Protein AF-0000000066273046 (afdb_homodimer)

Solvent-accessible surface area (backbone atoms only — not comparable to full-atom values): 17308 Å² total; per-residue (Å²): 120,48,40,28,58,47,70,49,74,93,56,96,77,69,71,68,75,45,38,32,72,40,44,60,76,57,31,48,43,28,65,46,77,48,59,30,78,87,67,45,45,34,36,38,49,42,60,81,83,47,60,66,51,70,68,39,38,32,33,28,79,89,70,49,28,34,30,35,35,53,24,70,35,65,23,32,37,32,61,48,89,51,59,49,55,53,26,50,46,31,19,56,39,13,55,67,63,49,71,38,22,78,44,89,53,32,38,36,32,70,56,47,68,70,59,46,51,54,43,39,71,68,72,45,56,72,41,82,46,74,40,60,62,70,47,54,82,64,78,69,75,67,77,67,67,80,73,78,78,80,79,78,78,128,118,48,39,26,59,45,70,49,72,93,56,96,76,69,71,69,74,46,38,34,71,40,43,59,76,56,29,48,45,27,65,45,77,47,60,29,77,85,68,45,46,34,38,38,49,42,61,82,84,46,62,63,51,70,68,39,37,34,33,29,80,89,69,49,29,33,31,35,34,53,24,69,36,64,24,33,37,34,60,50,90,52,59,48,56,52,26,50,46,31,19,56,40,13,55,68,64,48,68,37,21,78,45,86,52,32,40,37,31,70,56,45,69,71,58,46,50,54,42,40,71,68,72,45,57,73,41,80,46,72,40,60,63,70,49,54,82,66,78,72,73,65,77,68,64,82,78,79,83,82,82,81,79,127

Sequence (308 aa):
MLEAYEKAEPGPELEVTDRVVVSFDDRKKSRHRVTTERGVELGWFLERGLVLVDGEILKCTDGTFVRVCAADESVSDVHSDNTLLLTRAAYHLGNRHVPLEVGAGYLRYQHDHVLDDMVRGLGLHVAAARAPFNPENGAYHGTGGHHHHHHDHEMLEAYEKAEPGPELEVTDRVVVSFDDRKKSRHRVTTERGVELGWFLERGLVLVDGEILKCTDGTFVRVCAADESVSDVHSDNTLLLTRAAYHLGNRHVPLEVGAGYLRYQHDHVLDDMVRGLGLHVAAARAPFNPENGAYHGTGGHHHHHHDHE

Foldseek 3Di:
DWEFEDWDPDDPDADADWEFEDAQVQQQDQWDWGAIPVGHIYTYHYDHRDGDFAQIWTQTPVGHIYGYHYFWAKKKKWADPPVVLVVVLVVVCVVVVFFWADDDRMIMGHDDVVSQVVSVVSVIDIDIDTDGDGGDDPPVVPPPPDPDDPDPDD/DWEFEDWDPDDPDADADWEFEDAQVQQQDQWDWGAIPVGHIYTYHYDHRDGDFAQIWTQTPVGHIYGYHYFWAKKKKWADPPVVLVVVLVVVCVVVVFFWADDDRMIMGHDDVVSQVVSVVSVIDIDIDTDGDGGDDPPVVPPPDDPDDDDPDD

Organism: Teredinibacter turnerae (strain ATCC 39867 / T7901) (NCBI:txid377629)

Secondary structure (DSSP, 8-state):
-EEEEEEPPP-TT----EEEEE-HHHHT-SEEEEE-TTS-EEEEE--TTPPPPTT-EEEETTS-EEEEEEPPEEEEEEE-S-HHHHHHHHHHHHHTT---EEETTEEEEE--HHHHHHHHHTT--EEEEEE-------GGGSTTS---------/-EEEEEEPPP-TT----EEEEE-HHHHT-SEEEEE-TTS-EEEEE--TTPPPPTT-EEEETTS-EEEEEEPPEEEEEEE-S-HHHHHHHHHHHHHTT---EEETTEEEEE--HHHHHHHHHTT--EEEEEE-------GGGSTTS---------

InterPro domains:
  IPR004029 UreE urease accessory, N-terminal [PF02814] (7-66)
  IPR004029 UreE urease accessory, N-terminal [SM00988] (1-66)
  IPR007864 Urease accessory protein UreE, C-terminal domain [PF05194] (73-153)
  IPR012406 Urease accessory protein UreE [MF_00822] (2-140)
  IPR012406 Urease accessory protein UreE [PIRSF036402] (13-151)
  IPR012406 Urease accessory protein UreE [cd00571] (8-133)
  IPR036118 UreE urease accessory, N-terminal domain superfamily [SSF69287] (15-72)

pLDDT: mean 88.88, std 20.01, range [22.02, 98.88]

Nearest PDB structures (foldseek):
  1gmu-assembly3_C  TM=9.566E-01  e=2.796E-17  Klebsiella aerogenes
  1gmv-assembly1_B  TM=9.321E-01  e=8.156E-17  Klebsiella aerogenes
  1gmw-assembly1_D  TM=9.457E-01  e=1.144E-16  Klebsiella aerogenes
  1eb0-assembly1_A  TM=7.228E-01  e=9.009E-11  Sporosarcina pasteurii
  4l3k-assembly1_B  TM=7.358E-01  e=1.771E-10  Sporosarcina pasteurii

Radius of gyration: 25.56 Å; Cα contacts (8 Å, |Δi|>4): 653; chains: 2; bounding box: 62×76×68 Å

Structure (mmCIF, N/CA/C/O backbone):
data_AF-0000000066273046-model_v1
#
loop_
_entity.id
_entity.type
_entity.pdbx_description
1 polymer 'Urease accessory protein UreE'
#
loop_
_atom_site.group_PDB
_atom_site.id
_atom_site.type_symbol
_atom_site.label_atom_id
_atom_site.label_alt_id
_atom_site.label_comp_id
_atom_site.label_asym_id
_atom_site.label_entity_id
_atom_site.label_seq_id
_atom_site.pdbx_PDB_ins_code
_atom_site.Cartn_x
_atom_site.Cartn_y
_atom_site.Cartn_z
_atom_site.occupancy
_atom_site.B_iso_or_equiv
_atom_site.auth_seq_id
_atom_site.auth_comp_id
_atom_site.auth_asym_id
_atom_site.auth_atom_id
_atom_site.pdbx_PDB_model_num
ATOM 1 N N . MET A 1 1 ? 7.414 34.219 24.875 1 89.81 1 MET A N 1
ATOM 2 C CA . MET A 1 1 ? 7.344 33 24.078 1 89.81 1 MET A CA 1
ATOM 3 C C . MET A 1 1 ? 6.168 32.156 24.516 1 89.81 1 MET A C 1
ATOM 5 O O . MET A 1 1 ? 5.926 31.969 25.703 1 89.81 1 MET A O 1
ATOM 9 N N . LEU A 1 2 ? 5.352 31.766 23.531 1 95.38 2 LEU A N 1
ATOM 10 C CA . LEU A 1 2 ? 4.234 30.875 23.828 1 95.38 2 LEU A CA 1
ATOM 11 C C . LEU A 1 2 ? 4.719 29.438 24.016 1 95.38 2 LEU A C 1
ATOM 13 O O . LEU A 1 2 ? 5.723 29.047 23.422 1 95.38 2 LEU A O 1
ATOM 17 N N . GLU A 1 3 ? 3.943 28.781 24.922 1 97.62 3 GLU A N 1
ATOM 18 C CA . GLU A 1 3 ? 4.203 27.344 25.094 1 97.62 3 GLU A CA 1
ATOM 19 C C . GLU A 1 3 ? 2.918 26.531 25 1 97.62 3 GLU A C 1
ATOM 21 O O . GLU A 1 3 ? 1.871 26.953 25.5 1 97.62 3 GLU A O 1
ATOM 26 N N . ALA A 1 4 ? 3.02 25.469 24.406 1 97.56 4 ALA A N 1
ATOM 27 C CA . ALA A 1 4 ? 1.89 24.547 24.312 1 97.56 4 ALA A CA 1
ATOM 28 C C . ALA A 1 4 ? 2.312 23.125 24.672 1 97.56 4 ALA A C 1
ATOM 30 O O . ALA A 1 4 ? 3.338 22.641 24.188 1 97.56 4 ALA A O 1
ATOM 31 N N . TYR A 1 5 ? 1.487 22.406 25.453 1 96.31 5 TYR A N 1
ATOM 32 C CA . TYR A 1 5 ? 1.815 21.047 25.891 1 96.31 5 TYR A CA 1
ATOM 33 C C . TYR A 1 5 ? 0.771 20.047 25.406 1 96.31 5 TYR A C 1
ATOM 35 O O . TYR A 1 5 ? 0.941 18.844 25.562 1 96.31 5 TYR A O 1
ATOM 43 N N . GLU A 1 6 ? -0.365 20.609 24.875 1 94.75 6 GLU A N 1
ATOM 44 C CA . GLU A 1 6 ? -1.452 19.734 24.438 1 94.75 6 GLU A CA 1
ATOM 45 C C . GLU A 1 6 ? -2.252 20.359 23.297 1 94.75 6 GLU A C 1
ATOM 47 O O . GLU A 1 6 ? -2.211 21.578 23.109 1 94.75 6 GLU A O 1
ATOM 52 N N . LYS A 1 7 ? -2.963 19.484 22.594 1 94.81 7 LYS A N 1
ATOM 53 C CA . LYS A 1 7 ? -3.945 19.938 21.625 1 94.81 7 LYS A CA 1
ATOM 54 C C . LYS A 1 7 ? -5.23 20.406 22.312 1 94.81 7 LYS A C 1
ATOM 56 O O . LYS A 1 7 ? -5.59 19.891 23.375 1 94.81 7 LYS A O 1
ATOM 61 N N . ALA A 1 8 ? -5.773 21.312 21.625 1 92.44 8 ALA A N 1
ATOM 62 C CA . ALA A 1 8 ? -7.066 21.75 22.156 1 92.44 8 ALA A CA 1
ATOM 63 C C . ALA A 1 8 ? -8.156 20.734 21.844 1 92.44 8 ALA A C 1
ATOM 65 O O . ALA A 1 8 ? -8.125 20.078 20.797 1 92.44 8 ALA A O 1
ATOM 66 N N . GLU A 1 9 ? -9.07 20.5 22.703 1 82.81 9 GLU A N 1
ATOM 67 C CA . GLU A 1 9 ? -10.242 19.672 22.422 1 82.81 9 GLU A CA 1
ATOM 68 C C . GLU A 1 9 ? -11.195 20.375 21.469 1 82.81 9 GLU A C 1
ATOM 70 O O . GLU A 1 9 ? -11.375 21.594 21.547 1 82.81 9 GLU A O 1
ATOM 75 N N . PRO A 1 10 ? -11.656 19.5 20.453 1 74.06 10 PRO A N 1
ATOM 76 C CA . PRO A 1 10 ? -12.617 20.141 19.547 1 74.06 10 PRO A CA 1
ATOM 77 C C . PRO A 1 10 ? -13.773 20.812 20.281 1 74.06 10 PRO A C 1
ATOM 79 O O . PRO A 1 10 ? -14.258 20.281 21.281 1 74.06 10 PRO A O 1
ATOM 82 N N . GLY A 1 11 ? -13.961 22.031 20.172 1 67.31 11 GLY A N 1
ATOM 83 C CA . GLY A 1 11 ? -15.078 22.75 20.766 1 67.31 11 GLY A CA 1
ATOM 84 C C . GLY A 1 11 ? -15.469 24 20.016 1 67.31 11 GLY A C 1
ATOM 85 O O . GLY A 1 11 ? -14.695 24.5 19.188 1 67.31 11 GLY A O 1
ATOM 86 N N . PRO A 1 12 ? -16.828 24.188 19.859 1 64.94 12 PRO A N 1
ATOM 87 C CA . PRO A 1 12 ? -17.406 25.281 19.062 1 64.94 12 PRO A CA 1
ATOM 88 C C . PRO A 1 12 ? -16.766 26.625 19.375 1 64.94 12 PRO A C 1
ATOM 90 O O . PRO A 1 12 ? -16.781 27.531 18.531 1 64.94 12 PRO A O 1
ATOM 93 N N . GLU A 1 13 ? -16.234 26.703 20.562 1 67.69 13 GLU A N 1
ATOM 94 C CA . GLU A 1 13 ? -16 28.078 20.938 1 67.69 13 GLU A CA 1
ATOM 95 C C . GLU A 1 13 ? -14.516 28.375 21.125 1 67.69 13 GLU A C 1
ATOM 97 O O . GLU A 1 13 ? -14.141 29.25 21.906 1 67.69 13 GLU A O 1
ATOM 102 N N . LEU A 1 14 ? -13.672 27.688 20.328 1 81.25 14 LEU A N 1
ATOM 103 C CA . LEU A 1 14 ? -12.289 28.094 20.562 1 81.25 14 LEU A CA 1
ATOM 104 C C . LEU A 1 14 ? -11.93 29.328 19.75 1 81.25 14 LEU A C 1
ATOM 106 O O . LEU A 1 14 ? -12.242 29.391 18.562 1 81.25 14 LEU A O 1
ATOM 110 N N . GLU A 1 15 ? -11.586 30.422 20.422 1 87.31 15 GLU A N 1
ATOM 111 C CA . GLU A 1 15 ? -11.109 31.609 19.703 1 87.31 15 GLU A CA 1
ATOM 112 C C . GLU A 1 15 ? -9.633 31.484 19.344 1 87.31 15 GLU A C 1
ATOM 114 O O . GLU A 1 15 ? -8.766 31.766 20.172 1 87.31 15 GLU A O 1
ATOM 119 N N . VAL A 1 16 ? -9.336 31.078 18.141 1 92.31 16 VAL A N 1
ATOM 120 C CA . VAL A 1 16 ? -7.965 30.938 17.656 1 92.31 16 VAL A CA 1
ATOM 121 C C . VAL A 1 16 ? -7.344 32.312 17.438 1 92.31 16 VAL A C 1
ATOM 123 O O . VAL A 1 16 ? -7.91 33.156 16.734 1 92.31 16 VAL A O 1
ATOM 126 N N . THR A 1 17 ? -6.195 32.5 18.078 1 92.38 17 THR A N 1
ATOM 127 C CA . THR A 1 17 ? -5.621 33.844 18.078 1 92.38 17 THR A CA 1
ATOM 128 C C . THR A 1 17 ? -4.441 33.938 17.125 1 92.38 17 THR A C 1
ATOM 130 O O . THR A 1 17 ? -3.992 35.031 16.781 1 92.38 17 THR A O 1
ATOM 133 N N . ASP A 1 18 ? -3.818 32.875 16.719 1 96.5 18 ASP A N 1
ATOM 134 C CA . ASP A 1 18 ? -2.639 32.844 15.859 1 96.5 18 ASP A CA 1
ATOM 135 C C . ASP A 1 18 ? -2.543 31.516 15.109 1 96.5 18 ASP A C 1
ATOM 137 O O . ASP A 1 18 ? -3.361 30.609 15.312 1 96.5 18 ASP A O 1
ATOM 141 N N . ARG A 1 19 ? -1.622 31.484 14.148 1 97.88 19 ARG A N 1
ATOM 142 C CA . ARG A 1 19 ? -1.381 30.266 13.375 1 97.88 19 ARG A CA 1
ATOM 143 C C . ARG A 1 19 ? 0.113 30.016 13.195 1 97.88 19 ARG A C 1
ATOM 145 O O . ARG A 1 19 ? 0.91 30.953 13.195 1 97.88 19 ARG A O 1
ATOM 152 N N . VAL A 1 20 ? 0.38 28.797 13.086 1 98.19 20 VAL A N 1
ATOM 153 C CA . VAL A 1 20 ? 1.729 28.391 12.703 1 98.19 20 VAL A CA 1
ATOM 154 C C . VAL A 1 20 ? 1.671 27.5 11.461 1 98.19 20 VAL A C 1
ATOM 156 O O . VAL A 1 20 ? 0.832 26.609 11.375 1 98.19 20 VAL A O 1
ATOM 159 N N . VAL A 1 21 ? 2.484 27.828 10.414 1 98.44 21 VAL A N 1
ATOM 160 C CA . VAL A 1 21 ? 2.561 27.094 9.156 1 98.44 21 VAL A CA 1
ATOM 161 C C . VAL A 1 21 ? 3.871 26.312 9.102 1 98.44 21 VAL A C 1
ATOM 163 O O . VAL A 1 21 ? 4.953 26.891 9.039 1 98.44 21 VAL A O 1
ATOM 166 N N . VAL A 1 22 ? 3.762 24.984 9.156 1 98.06 22 VAL A N 1
ATOM 167 C CA . VAL A 1 22 ? 4.977 24.188 9.25 1 98.06 22 VAL A CA 1
ATOM 168 C C . VAL A 1 22 ? 4.852 22.953 8.359 1 98.06 22 VAL A C 1
ATOM 170 O O . VAL A 1 22 ? 3.744 22.547 8 1 98.06 22 VAL A O 1
ATOM 173 N N . SER A 1 23 ? 5.977 22.359 7.961 1 98.12 23 SER A N 1
ATOM 174 C CA . SER A 1 23 ? 6.031 21.203 7.094 1 98.12 23 SER A CA 1
ATOM 175 C C . SER A 1 23 ? 5.531 19.953 7.816 1 98.12 23 SER A C 1
ATOM 177 O O . SER A 1 23 ? 5.328 19.969 9.031 1 98.12 23 SER A O 1
ATOM 179 N N . PHE A 1 24 ? 5.316 18.922 7.008 1 98.06 24 PHE A N 1
ATOM 180 C CA . PHE A 1 24 ? 4.941 17.641 7.594 1 98.06 24 PHE A CA 1
ATOM 181 C C . PHE A 1 24 ? 6.02 17.156 8.555 1 98.06 24 PHE A C 1
ATOM 183 O O . PHE A 1 24 ? 5.715 16.672 9.648 1 98.06 24 PHE A O 1
ATOM 190 N N . ASP A 1 25 ? 7.336 17.281 8.195 1 97.12 25 ASP A N 1
ATOM 191 C CA . ASP A 1 25 ? 8.43 16.828 9.047 1 97.12 25 ASP A CA 1
ATOM 192 C C . ASP A 1 25 ? 8.445 17.578 10.375 1 97.12 25 ASP A C 1
ATOM 194 O O . ASP A 1 25 ? 8.758 17 11.422 1 97.12 25 ASP A O 1
ATOM 198 N N . ASP A 1 26 ? 8.078 18.797 10.305 1 97.12 26 ASP A N 1
ATOM 199 C CA . ASP A 1 26 ? 8 19.594 11.531 1 97.12 26 ASP A CA 1
ATOM 200 C C . ASP A 1 26 ? 6.812 19.156 12.391 1 97.12 26 ASP A C 1
ATOM 202 O O . ASP A 1 26 ? 6.902 19.141 13.617 1 97.12 26 ASP A O 1
ATOM 206 N N . ARG A 1 27 ? 5.754 18.859 11.719 1 97.06 27 ARG A N 1
ATOM 207 C CA . ARG A 1 27 ? 4.543 18.484 12.445 1 97.06 27 ARG A CA 1
ATOM 208 C C . ARG A 1 27 ? 4.723 17.141 13.133 1 97.06 27 ARG A C 1
ATOM 210 O O . ARG A 1 27 ? 3.963 16.797 14.047 1 97.06 27 ARG A O 1
ATOM 217 N N . LYS A 1 28 ? 5.703 16.406 12.82 1 95.69 28 LYS A N 1
ATOM 218 C CA . LYS A 1 28 ? 6.008 15.125 13.445 1 95.69 28 LYS A CA 1
ATOM 219 C C . LYS A 1 28 ? 6.77 15.312 14.75 1 95.69 28 LYS A C 1
ATOM 221 O O . LYS A 1 28 ? 6.879 14.383 15.555 1 95.69 28 LYS A O 1
ATOM 226 N N . LYS A 1 29 ? 7.305 16.531 14.875 1 96.88 29 LYS A N 1
ATOM 227 C CA . LYS A 1 29 ? 8.172 16.75 16.031 1 96.88 29 LYS A CA 1
ATOM 228 C C . LYS A 1 29 ? 7.359 16.953 17.297 1 96.88 29 LYS A C 1
ATOM 230 O O . LYS A 1 29 ? 6.445 17.781 17.328 1 96.88 29 LYS A O 1
ATOM 235 N N . SER A 1 30 ? 7.789 16.219 18.312 1 96.56 30 SER A N 1
ATOM 236 C CA . SER A 1 30 ? 7.117 16.344 19.594 1 96.56 30 SER A CA 1
ATOM 237 C C . SER A 1 30 ? 7.594 17.594 20.344 1 96.56 30 SER A C 1
ATOM 239 O O . SER A 1 30 ? 6.891 18.109 21.219 1 96.56 30 SER A O 1
ATOM 241 N N . ARG A 1 31 ? 8.773 17.953 20.141 1 97.12 31 ARG A N 1
ATOM 242 C CA . ARG A 1 31 ? 9.352 19.188 20.672 1 97.12 31 ARG A CA 1
ATOM 243 C C . ARG A 1 31 ? 9.875 20.078 19.547 1 97.12 31 ARG A C 1
ATOM 245 O O . ARG A 1 31 ? 10.742 19.672 18.766 1 97.12 31 ARG A O 1
ATOM 252 N N . HIS A 1 32 ? 9.328 21.234 19.5 1 97.62 32 HIS A N 1
ATOM 253 C CA . HIS A 1 32 ? 9.68 22.094 18.375 1 97.62 32 HIS A CA 1
ATOM 254 C C . HIS A 1 32 ? 9.477 23.562 18.703 1 97.62 32 HIS A C 1
ATOM 256 O O . HIS A 1 32 ? 8.562 23.922 19.453 1 97.62 32 HIS A O 1
ATOM 262 N N . ARG A 1 33 ? 10.383 24.375 18.328 1 97.69 33 ARG A N 1
ATOM 263 C CA . ARG A 1 33 ? 10.258 25.828 18.406 1 97.69 33 ARG A CA 1
ATOM 264 C C . ARG A 1 33 ? 9.953 26.438 17.031 1 97.69 33 ARG A C 1
ATOM 266 O O . ARG A 1 33 ? 10.664 26.156 16.062 1 97.69 33 ARG A O 1
ATOM 273 N N . VAL A 1 34 ? 8.938 27.203 17.016 1 97.81 34 VAL A N 1
ATOM 274 C CA . VAL A 1 34 ? 8.508 27.781 15.75 1 97.81 34 VAL A CA 1
ATOM 275 C C . VAL A 1 34 ? 8.102 29.234 15.953 1 97.81 34 VAL A C 1
ATOM 277 O O . VAL A 1 34 ? 8.023 29.719 17.094 1 97.81 34 VAL A O 1
ATOM 280 N N . THR A 1 35 ? 7.957 29.938 14.906 1 98.06 35 THR A N 1
ATOM 281 C CA . THR A 1 35 ? 7.438 31.297 14.922 1 98.06 35 THR A CA 1
ATOM 282 C C . THR A 1 35 ? 6.047 31.359 14.289 1 98.06 35 THR A C 1
ATOM 284 O O . THR A 1 35 ? 5.844 30.844 13.188 1 98.06 35 THR A O 1
ATOM 287 N N . THR A 1 36 ? 5.125 31.938 15.008 1 97.88 36 THR A N 1
ATOM 288 C CA . THR A 1 36 ? 3.762 32.031 14.5 1 97.88 36 THR A CA 1
ATOM 289 C C . THR A 1 36 ? 3.676 33.062 13.375 1 97.88 36 THR A C 1
ATOM 291 O O . THR A 1 36 ? 4.648 33.781 13.094 1 97.88 36 THR A O 1
ATOM 294 N N . GLU A 1 37 ? 2.523 33.156 12.68 1 97.38 37 GLU A N 1
ATOM 295 C CA . GLU A 1 37 ? 2.314 34.094 11.602 1 97.38 37 GLU A CA 1
ATOM 296 C C . GLU A 1 37 ? 2.354 35.531 12.125 1 97.38 37 GLU A C 1
ATOM 298 O O . GLU A 1 37 ? 2.727 36.469 11.398 1 97.38 37 GLU A O 1
ATOM 303 N N . ARG A 1 38 ? 2.01 35.75 13.383 1 96.56 38 ARG A N 1
ATOM 304 C CA . ARG A 1 38 ? 2.037 37.094 13.977 1 96.56 38 ARG A CA 1
ATOM 305 C C . ARG A 1 38 ? 3.42 37.406 14.523 1 96.56 38 ARG A C 1
ATOM 307 O O . ARG A 1 38 ? 3.602 38.438 15.195 1 96.56 38 ARG A O 1
ATOM 314 N N . GLY A 1 39 ? 4.344 36.469 14.32 1 96.62 39 GLY A N 1
ATOM 315 C CA . GLY A 1 39 ? 5.723 36.75 14.688 1 96.62 39 GLY A CA 1
ATOM 316 C C . GLY A 1 39 ? 6.055 36.375 16.109 1 96.62 39 GLY A C 1
ATOM 317 O O . GLY A 1 39 ? 7.082 36.781 16.656 1 96.62 39 GLY A O 1
ATOM 318 N N . VAL A 1 40 ? 5.219 35.625 16.734 1 96.38 40 VAL A N 1
ATOM 319 C CA . VAL A 1 40 ? 5.434 35.219 18.125 1 96.38 40 VAL A CA 1
ATOM 320 C C . VAL A 1 40 ? 6.141 33.875 18.172 1 96.38 40 VAL A C 1
ATOM 322 O O . VAL A 1 40 ? 5.797 32.969 17.406 1 96.38 40 VAL A O 1
ATOM 325 N N . GLU A 1 41 ? 7.145 33.719 19.031 1 97.69 41 GLU A N 1
ATOM 326 C CA . GLU A 1 41 ? 7.805 32.438 19.219 1 97.69 41 GLU A CA 1
ATOM 327 C C . GLU A 1 41 ? 6.926 31.469 20 1 97.69 41 GLU A C 1
ATOM 329 O O . GLU A 1 41 ? 6.332 31.844 21.016 1 97.69 41 GLU A O 1
ATOM 334 N N . LEU A 1 42 ? 6.828 30.281 19.469 1 97.94 42 LEU A N 1
ATOM 335 C CA . LEU A 1 42 ? 6.055 29.219 20.094 1 97.94 42 LEU A CA 1
ATOM 336 C C . LEU A 1 42 ? 6.891 27.953 20.25 1 97.94 42 LEU A C 1
ATOM 338 O O . LEU A 1 42 ? 7.48 27.469 19.266 1 97.94 42 LEU A O 1
ATOM 342 N N . GLY A 1 43 ? 7.004 27.469 21.453 1 98.19 43 GLY A N 1
ATOM 343 C CA . GLY A 1 43 ? 7.523 26.141 21.703 1 98.19 43 GLY A CA 1
ATOM 344 C C . GLY A 1 43 ? 6.438 25.125 22.062 1 98.19 43 GLY A C 1
ATOM 345 O O . GLY A 1 43 ? 5.629 25.375 22.953 1 98.19 43 GLY A O 1
ATOM 346 N N . TRP A 1 44 ? 6.367 24.047 21.281 1 97.31 44 TRP A N 1
ATOM 347 C CA . TRP A 1 44 ? 5.434 23.016 21.719 1 97.31 44 TRP A CA 1
ATOM 348 C C . TRP A 1 44 ? 6.184 21.781 22.203 1 97.31 44 TRP A C 1
ATOM 350 O O . TRP A 1 44 ? 7.273 21.469 21.703 1 97.31 44 TRP A O 1
ATOM 360 N N . PHE A 1 45 ? 5.598 21.094 23.203 1 97.56 45 PHE A N 1
ATOM 361 C CA . PHE A 1 45 ? 6.07 19.906 23.906 1 97.56 45 PHE A CA 1
ATOM 362 C C . PHE A 1 45 ? 4.953 18.875 24.031 1 97.56 45 PHE A C 1
ATOM 364 O O . PHE A 1 45 ? 4.215 18.875 25.016 1 97.56 45 PHE A O 1
ATOM 371 N N . LEU A 1 46 ? 4.926 18.078 23.047 1 96.69 46 LEU A N 1
ATOM 372 C CA . LEU A 1 46 ? 3.795 17.156 22.953 1 96.69 46 LEU A CA 1
ATOM 373 C C . LEU A 1 46 ? 4.219 15.727 23.266 1 96.69 46 LEU A C 1
ATOM 375 O O . LEU A 1 46 ? 5.414 15.453 23.422 1 96.69 46 LEU A O 1
ATOM 379 N N . GLU A 1 47 ? 3.199 14.891 23.406 1 95 47 GLU A N 1
ATOM 380 C CA . GLU A 1 47 ? 3.48 13.477 23.609 1 95 47 GLU A CA 1
ATOM 381 C C . GLU A 1 47 ? 4.25 12.891 22.422 1 95 47 GLU A C 1
ATOM 383 O O . GLU A 1 47 ? 3.957 13.211 21.266 1 95 47 GLU A O 1
ATOM 388 N N . ARG A 1 48 ? 5.129 11.992 22.75 1 91.56 48 ARG A N 1
ATOM 389 C CA . ARG A 1 48 ? 5.91 11.359 21.703 1 91.56 48 ARG A CA 1
ATOM 390 C C . ARG A 1 48 ? 5.016 10.555 20.766 1 91.56 48 ARG A C 1
ATOM 392 O O . ARG A 1 48 ? 4.086 9.883 21.203 1 91.56 48 ARG A O 1
ATOM 399 N N . GLY A 1 49 ? 5.301 10.719 19.516 1 89.44 49 GLY A N 1
ATOM 400 C CA . GLY A 1 49 ? 4.57 9.938 18.531 1 89.44 49 GLY A CA 1
ATOM 401 C C . GLY A 1 49 ? 3.367 10.664 17.953 1 89.44 49 GLY A C 1
ATOM 402 O O . GLY A 1 49 ? 2.811 10.25 16.938 1 89.44 49 GLY A O 1
ATOM 403 N N . LEU A 1 50 ? 2.977 11.703 18.578 1 90.31 50 LEU A N 1
ATOM 404 C CA . LEU A 1 50 ? 1.852 12.484 18.094 1 90.31 50 LEU A CA 1
ATOM 405 C C . LEU A 1 50 ? 2.254 13.305 16.859 1 90.31 50 LEU A C 1
ATOM 407 O O . LEU A 1 50 ? 3.271 13.992 16.891 1 90.31 50 LEU A O 1
ATOM 411 N N . VAL A 1 51 ? 1.597 13.086 15.82 1 92.44 51 VAL A N 1
ATOM 412 C CA . VAL A 1 51 ? 1.797 13.891 14.617 1 92.44 51 VAL A CA 1
ATOM 413 C C . VAL A 1 51 ? 0.69 14.938 14.5 1 92.44 51 VAL A C 1
ATOM 415 O O . VAL A 1 51 ? -0.494 14.594 14.461 1 92.44 51 VAL A O 1
ATOM 418 N N . LEU A 1 52 ? 1.028 16.156 14.508 1 94.38 52 LEU A N 1
ATOM 419 C CA . LEU A 1 52 ? 0.046 17.234 14.344 1 94.38 52 LEU A CA 1
ATOM 420 C C . LEU A 1 52 ? -0.525 17.234 12.93 1 94.38 52 LEU A C 1
ATOM 422 O O . LEU A 1 52 ? 0.216 17.078 11.953 1 94.38 52 LEU A O 1
ATOM 426 N N . VAL A 1 53 ? -1.838 17.375 12.875 1 93.06 53 VAL A N 1
ATOM 427 C CA . VAL A 1 53 ? -2.521 17.375 11.586 1 93.06 53 VAL A CA 1
ATOM 428 C C . VAL A 1 53 ? -2.912 18.812 11.219 1 93.06 53 VAL A C 1
ATOM 430 O O . VAL A 1 53 ? -3.092 19.656 12.102 1 93.06 53 VAL A O 1
ATOM 433 N N . ASP A 1 54 ? -2.957 19.016 9.945 1 96.19 54 ASP A N 1
ATOM 434 C CA . ASP A 1 54 ? -3.4 20.312 9.445 1 96.19 54 ASP A CA 1
ATOM 435 C C . ASP A 1 54 ? -4.727 20.719 10.086 1 96.19 54 ASP A C 1
ATOM 437 O O . ASP A 1 54 ? -5.688 19.953 10.07 1 96.19 54 ASP A O 1
ATOM 441 N N . GLY A 1 55 ? -4.793 21.906 10.602 1 94.62 55 GLY A N 1
ATOM 442 C CA . GLY A 1 55 ? -6.02 22.469 11.156 1 94.62 55 GLY A CA 1
ATOM 443 C C . GLY A 1 55 ? -6.152 22.234 12.648 1 94.62 55 GLY A C 1
ATOM 444 O O . GLY A 1 55 ? -6.984 22.859 13.305 1 94.62 55 GLY A O 1
ATOM 445 N N . GLU A 1 56 ? -5.352 21.422 13.227 1 94.44 56 GLU A N 1
ATOM 446 C CA . GLU A 1 56 ? -5.426 21.156 14.656 1 94.44 56 GLU A CA 1
ATOM 447 C C . GLU A 1 56 ? -4.988 22.391 15.461 1 94.44 56 GLU A C 1
ATOM 449 O O . GLU A 1 56 ? -4.293 23.266 14.945 1 94.44 56 GLU A O 1
ATOM 454 N N . ILE A 1 57 ? -5.527 22.406 16.703 1 96.5 57 ILE A N 1
ATOM 455 C CA . ILE A 1 57 ? -5.324 23.609 17.516 1 96.5 57 ILE A CA 1
ATOM 456 C C . ILE A 1 57 ? -4.543 23.234 18.781 1 96.5 57 ILE A C 1
ATOM 458 O O . ILE A 1 57 ? -4.848 22.234 19.438 1 96.5 57 ILE A O 1
ATOM 462 N N . LEU A 1 58 ? -3.543 24.016 19.031 1 96.69 58 LEU A N 1
ATOM 463 C CA . LEU A 1 58 ? -2.76 23.891 20.25 1 96.69 58 LEU A CA 1
ATOM 464 C C . LEU A 1 58 ? -3.264 24.844 21.328 1 96.69 58 LEU A C 1
ATOM 466 O O . LEU A 1 58 ? -3.6 25.984 21.031 1 96.69 58 LEU A O 1
ATOM 470 N N . LYS A 1 59 ? -3.334 24.344 22.5 1 95.88 59 LYS A N 1
ATOM 471 C CA . LYS A 1 59 ? -3.623 25.188 23.672 1 95.88 59 LYS A CA 1
ATOM 472 C C . LYS A 1 59 ? -2.338 25.672 24.328 1 95.88 59 LYS A C 1
ATOM 474 O O . LYS A 1 59 ? -1.545 24.859 24.812 1 95.88 59 LYS A O 1
ATOM 479 N N . CYS A 1 60 ? -2.223 26.953 24.391 1 96.12 60 CYS A N 1
ATOM 480 C CA . CYS A 1 60 ? -1.028 27.516 25.016 1 96.12 60 CYS A CA 1
ATOM 481 C C . CYS A 1 60 ? -1.229 27.703 26.516 1 96.12 60 CYS A C 1
ATOM 483 O O . CYS A 1 60 ? -2.363 27.766 26.984 1 96.12 60 CYS A O 1
ATOM 485 N N . THR A 1 61 ? -0.079 27.797 27.203 1 95.62 61 THR A N 1
ATOM 486 C CA . THR A 1 61 ? -0.111 27.906 28.656 1 95.62 61 THR A CA 1
ATOM 487 C C . THR A 1 61 ? -0.753 29.219 29.094 1 95.62 61 THR A C 1
ATOM 489 O O . THR A 1 61 ? -1.306 29.312 30.188 1 95.62 61 THR A O 1
ATOM 492 N N . ASP A 1 62 ? -0.743 30.266 28.266 1 94.44 62 ASP A N 1
ATOM 493 C CA . ASP A 1 62 ? -1.316 31.562 28.641 1 94.44 62 ASP A CA 1
ATOM 494 C C . ASP A 1 62 ? -2.803 31.625 28.297 1 94.44 62 ASP A C 1
ATOM 496 O O . ASP A 1 62 ? -3.441 32.656 28.453 1 94.44 62 ASP A O 1
ATOM 500 N N . GLY A 1 63 ? -3.295 30.5 27.766 1 92.19 63 GLY A N 1
ATOM 501 C CA . GLY A 1 63 ? -4.723 30.422 27.516 1 92.19 63 GLY A CA 1
ATOM 502 C C . GLY A 1 63 ? -5.086 30.688 26.062 1 92.19 63 GLY A C 1
ATOM 503 O O . GLY A 1 63 ? -6.242 30.547 25.672 1 92.19 63 GLY A O 1
ATOM 504 N N . THR A 1 64 ? -4.109 31.078 25.297 1 93.56 64 THR A N 1
ATOM 505 C CA . THR A 1 64 ? -4.395 31.344 23.891 1 93.56 64 THR A CA 1
ATOM 506 C C . THR A 1 64 ? -4.363 30.047 23.078 1 93.56 64 THR A C 1
ATOM 508 O O . THR A 1 64 ? -3.918 29 23.578 1 93.56 64 THR A O 1
ATOM 511 N N . PHE A 1 65 ? -4.957 30.094 21.906 1 96.06 65 PHE A N 1
ATOM 512 C CA . PHE A 1 65 ? -5.043 28.953 21 1 96.06 65 PHE A CA 1
ATOM 513 C C . PHE A 1 65 ? -4.363 29.25 19.672 1 96.06 65 PHE A C 1
ATOM 515 O O . PHE A 1 65 ? -4.578 30.312 19.094 1 96.06 65 PHE A O 1
ATOM 522 N N . VAL A 1 66 ? -3.561 28.312 19.25 1 96.88 66 VAL A N 1
ATOM 523 C CA . VAL A 1 66 ? -2.834 28.469 18 1 96.88 66 VAL A CA 1
ATOM 524 C C . VAL A 1 66 ? -3.182 27.328 17.047 1 96.88 66 VAL A C 1
ATOM 526 O O . VAL A 1 66 ? -3.121 26.156 17.438 1 96.88 66 VAL A O 1
ATOM 529 N N . ARG A 1 67 ? -3.52 27.656 15.836 1 97.12 67 ARG A N 1
ATOM 530 C CA . ARG A 1 67 ? -3.832 26.641 14.836 1 97.12 67 ARG A CA 1
ATOM 531 C C . ARG A 1 67 ? -2.578 26.188 14.094 1 97.12 67 ARG A C 1
ATOM 533 O O . ARG A 1 67 ? -1.759 27.031 13.695 1 97.12 67 ARG A O 1
ATOM 540 N N . VAL A 1 68 ? -2.477 24.953 13.953 1 97.5 68 VAL A N 1
ATOM 541 C CA . VAL A 1 68 ? -1.4 24.375 13.148 1 97.5 68 VAL A CA 1
ATOM 542 C C . VAL A 1 68 ? -1.863 24.219 11.703 1 97.5 68 VAL A C 1
ATOM 544 O O . VAL A 1 68 ? -2.912 23.625 11.445 1 97.5 68 VAL A O 1
ATOM 547 N N . CYS A 1 69 ? -1.063 24.766 10.758 1 98 69 CYS A N 1
ATOM 548 C CA . CYS A 1 69 ? -1.369 24.672 9.336 1 98 69 CYS A CA 1
ATOM 549 C C . CYS A 1 69 ? -0.229 24.016 8.57 1 98 69 CYS A C 1
ATOM 551 O O . CYS A 1 69 ? 0.943 24.281 8.844 1 98 69 CYS A O 1
ATOM 553 N N . ALA A 1 70 ? -0.63 23.188 7.629 1 98.38 70 ALA A N 1
ATOM 554 C CA . ALA A 1 70 ? 0.375 22.547 6.789 1 98.38 70 ALA A CA 1
ATOM 555 C C . ALA A 1 70 ? 0.973 23.531 5.789 1 98.38 70 ALA A C 1
ATOM 557 O O . ALA A 1 70 ? 0.241 24.219 5.074 1 98.38 70 ALA A O 1
ATOM 558 N N . ALA A 1 71 ? 2.256 23.609 5.742 1 98.38 71 ALA A N 1
ATOM 559 C CA . ALA A 1 71 ? 2.957 24.469 4.793 1 98.38 71 ALA A CA 1
ATOM 560 C C . ALA A 1 71 ? 2.996 23.828 3.406 1 98.38 71 ALA A C 1
ATOM 562 O O . ALA A 1 71 ? 2.953 22.609 3.277 1 98.38 71 ALA A O 1
ATOM 563 N N . ASP A 1 72 ? 3.029 24.719 2.385 1 98.56 72 ASP A N 1
ATOM 564 C CA . ASP A 1 72 ? 3.447 24.188 1.09 1 98.56 72 ASP A CA 1
ATOM 565 C C . ASP A 1 72 ? 4.859 23.625 1.159 1 98.56 72 ASP A C 1
ATOM 567 O O . ASP A 1 72 ? 5.766 24.25 1.708 1 98.56 72 ASP A O 1
ATOM 571 N N . GLU A 1 73 ? 4.969 22.422 0.708 1 98.56 73 GLU A N 1
ATOM 572 C CA . GLU A 1 73 ? 6.289 21.812 0.625 1 98.56 73 GLU A CA 1
ATOM 573 C C . GLU A 1 73 ? 6.461 21.047 -0.687 1 98.56 73 GLU A C 1
ATOM 575 O O . GLU A 1 73 ? 5.516 20.922 -1.465 1 98.56 73 GLU A O 1
ATOM 580 N N . SER A 1 74 ? 7.75 20.672 -0.962 1 98.81 74 SER A N 1
ATOM 581 C CA . SER A 1 74 ? 8.023 19.938 -2.193 1 98.81 74 SER A CA 1
ATOM 582 C C . SER A 1 74 ? 7.387 18.562 -2.164 1 98.81 74 SER A C 1
ATOM 584 O O . SER A 1 74 ? 7.695 17.75 -1.291 1 98.81 74 SER A O 1
ATOM 586 N N . VAL A 1 75 ? 6.465 18.375 -3.127 1 98.88 75 VAL A N 1
ATOM 587 C CA . VAL A 1 75 ? 5.773 17.094 -3.17 1 98.88 75 VAL A CA 1
ATOM 588 C C . VAL A 1 75 ? 5.805 16.547 -4.594 1 98.88 75 VAL A C 1
ATOM 590 O O . VAL A 1 75 ? 6.125 17.266 -5.539 1 98.88 75 VAL A O 1
ATOM 593 N N . SER A 1 76 ? 5.625 15.273 -4.695 1 98.88 76 SER A N 1
ATOM 594 C CA . SER A 1 76 ? 5.328 14.578 -5.949 1 98.88 76 SER A CA 1
ATOM 595 C C . SER A 1 76 ? 3.852 14.219 -6.043 1 98.88 76 SER A C 1
ATOM 597 O O . SER A 1 76 ? 3.318 13.531 -5.168 1 98.88 76 SER A O 1
ATOM 599 N N . ASP A 1 77 ? 3.244 14.75 -7.047 1 98.75 77 ASP A N 1
ATOM 600 C CA . ASP A 1 77 ? 1.84 14.453 -7.301 1 98.75 77 ASP A CA 1
ATOM 601 C C . ASP A 1 77 ? 1.693 13.422 -8.43 1 98.75 77 ASP A C 1
ATOM 603 O O . ASP A 1 77 ? 2.287 13.578 -9.492 1 98.75 77 ASP A O 1
ATOM 607 N N . VAL A 1 78 ? 0.886 12.422 -8.18 1 98.69 78 VAL A N 1
ATOM 608 C CA . VAL A 1 78 ? 0.549 11.398 -9.164 1 98.69 78 VAL A CA 1
ATOM 609 C C . VAL A 1 78 ? -0.94 11.461 -9.492 1 98.69 78 VAL A C 1
ATOM 611 O O . VAL A 1 78 ? -1.782 11.133 -8.656 1 98.69 78 VAL A O 1
ATOM 614 N N . HIS A 1 79 ? -1.229 11.953 -10.625 1 97.31 79 HIS A N 1
ATOM 615 C CA . HIS A 1 79 ? -2.615 12 -11.078 1 97.31 79 HIS A CA 1
ATOM 616 C C . HIS A 1 79 ? -2.861 10.992 -12.203 1 97.31 79 HIS A C 1
ATOM 618 O O . HIS A 1 79 ? -2.021 10.836 -13.094 1 97.31 79 HIS A O 1
ATOM 624 N N . SER A 1 80 ? -3.934 10.297 -12.102 1 96.81 80 SER A N 1
ATOM 625 C CA . SER A 1 80 ? -4.258 9.367 -13.172 1 96.81 80 SER A CA 1
ATOM 626 C C . SER A 1 80 ? -5.742 9.016 -13.172 1 96.81 80 SER A C 1
ATOM 628 O O . SER A 1 80 ? -6.352 8.883 -12.109 1 96.81 80 SER A O 1
ATOM 630 N N . ASP A 1 81 ? -6.328 8.836 -14.375 1 94.56 81 ASP A N 1
ATOM 631 C CA . ASP A 1 81 ? -7.676 8.289 -14.523 1 94.56 81 ASP A CA 1
ATOM 632 C C . ASP A 1 81 ? -7.652 6.762 -14.516 1 94.56 81 ASP A C 1
ATOM 634 O O . ASP A 1 81 ? -8.703 6.121 -14.438 1 94.56 81 ASP A O 1
ATOM 638 N N . ASN A 1 82 ? -6.473 6.258 -14.633 1 96 82 ASN A N 1
ATOM 639 C CA . ASN A 1 82 ? -6.316 4.809 -14.539 1 96 82 ASN A CA 1
ATOM 640 C C . ASN A 1 82 ? -6.266 4.348 -13.086 1 96 82 ASN A C 1
ATOM 642 O O . ASN A 1 82 ? -5.191 4.289 -12.484 1 96 82 ASN A O 1
ATOM 646 N N . THR A 1 83 ? -7.367 3.938 -12.602 1 95.56 83 THR A N 1
ATOM 647 C CA . THR A 1 83 ? -7.512 3.619 -11.188 1 95.56 83 THR A CA 1
ATOM 648 C C . THR A 1 83 ? -6.703 2.379 -10.82 1 95.56 83 THR A C 1
ATOM 650 O O . THR A 1 83 ? -6.211 2.258 -9.695 1 95.56 83 THR A O 1
ATOM 653 N N . LEU A 1 84 ? -6.582 1.497 -11.719 1 96.88 84 LEU A N 1
ATOM 654 C CA . LEU A 1 84 ? -5.793 0.294 -11.477 1 96.88 84 LEU A CA 1
ATOM 655 C C . LEU A 1 84 ? -4.336 0.649 -11.195 1 96.88 84 LEU A C 1
ATOM 657 O O . LEU A 1 84 ? -3.76 0.181 -10.203 1 96.88 84 LEU A O 1
ATOM 661 N N . LEU A 1 85 ? -3.756 1.47 -12.016 1 97.25 85 LEU A N 1
ATOM 662 C CA . LEU A 1 85 ? -2.359 1.852 -11.844 1 97.25 85 LEU A CA 1
ATOM 663 C C . LEU A 1 85 ? -2.172 2.662 -10.562 1 97.25 85 LEU A C 1
ATOM 665 O O . LEU A 1 85 ? -1.166 2.508 -9.867 1 97.25 85 LEU A O 1
ATOM 669 N N . LEU A 1 86 ? -3.152 3.523 -10.273 1 97.94 86 LEU A N 1
ATOM 670 C CA . LEU A 1 86 ? -3.08 4.32 -9.055 1 97.94 86 LEU A CA 1
ATOM 671 C C . LEU A 1 86 ? -3.131 3.428 -7.82 1 97.94 86 LEU A C 1
ATOM 673 O O . LEU A 1 86 ? -2.369 3.629 -6.871 1 97.94 86 LEU A O 1
ATOM 677 N N . THR A 1 87 ? -3.988 2.457 -7.844 1 98.12 87 THR A N 1
ATOM 678 C CA . THR A 1 87 ? -4.141 1.521 -6.738 1 98.12 87 THR A CA 1
ATOM 679 C C . THR A 1 87 ? -2.873 0.691 -6.551 1 98.12 87 THR A C 1
ATOM 681 O O . THR A 1 87 ? -2.414 0.49 -5.426 1 98.12 87 THR A O 1
ATOM 684 N N . ARG A 1 88 ? -2.281 0.28 -7.66 1 97.94 88 ARG A N 1
ATOM 685 C CA . ARG A 1 88 ? -1.027 -0.463 -7.605 1 97.94 88 ARG A CA 1
ATOM 686 C C . ARG A 1 88 ? 0.086 0.387 -7.004 1 97.94 88 ARG A C 1
ATOM 688 O O . ARG A 1 88 ? 0.858 -0.092 -6.172 1 97.94 88 ARG A O 1
ATOM 695 N N . ALA A 1 89 ? 0.107 1.611 -7.438 1 98.38 89 ALA A N 1
ATOM 696 C CA . ALA A 1 89 ? 1.125 2.512 -6.902 1 98.38 89 ALA A CA 1
ATOM 697 C C . ALA A 1 89 ? 0.965 2.689 -5.395 1 98.38 89 ALA A C 1
ATOM 699 O O . ALA A 1 89 ? 1.95 2.668 -4.656 1 98.38 89 ALA A O 1
ATOM 700 N N . ALA A 1 90 ? -0.227 2.867 -4.934 1 98.44 90 ALA A N 1
ATOM 701 C CA . ALA A 1 90 ? -0.482 3.008 -3.502 1 98.44 90 ALA A CA 1
ATOM 702 C C . ALA A 1 90 ? 0.001 1.781 -2.734 1 98.44 90 ALA A C 1
ATOM 704 O O . ALA A 1 90 ? 0.618 1.907 -1.674 1 98.44 90 ALA A O 1
ATOM 705 N N . TYR A 1 91 ? -0.255 0.636 -3.291 1 98.44 91 TYR A N 1
ATOM 706 C CA . TYR A 1 91 ? 0.193 -0.605 -2.67 1 98.44 91 TYR A CA 1
ATOM 707 C C . TYR A 1 91 ? 1.711 -0.637 -2.549 1 98.44 91 TYR A C 1
ATOM 709 O O . TYR A 1 91 ? 2.248 -0.927 -1.478 1 98.44 91 TYR A O 1
ATOM 717 N N . HIS A 1 92 ? 2.42 -0.344 -3.598 1 97.81 92 HIS A N 1
ATOM 718 C CA . HIS A 1 92 ? 3.877 -0.406 -3.604 1 97.81 92 HIS A CA 1
ATOM 719 C C . HIS A 1 92 ? 4.477 0.648 -2.678 1 97.81 92 HIS A C 1
ATOM 721 O O . HIS A 1 92 ? 5.469 0.387 -1.993 1 97.81 92 HIS A O 1
ATOM 727 N N . LEU A 1 93 ? 3.9 1.836 -2.67 1 98.06 93 LEU A N 1
ATOM 728 C CA . LEU A 1 93 ? 4.359 2.881 -1.762 1 98.06 93 LEU A CA 1
ATOM 729 C C . LEU A 1 93 ? 4.113 2.486 -0.31 1 98.06 93 LEU A C 1
ATOM 731 O O . LEU A 1 93 ? 4.934 2.77 0.564 1 98.06 93 LEU A O 1
ATOM 735 N N . GLY A 1 94 ? 2.957 1.866 -0.05 1 97.31 94 GLY A N 1
ATOM 736 C CA . GLY A 1 94 ? 2.705 1.313 1.271 1 97.31 94 GLY A CA 1
ATOM 737 C C . GLY A 1 94 ? 3.727 0.272 1.688 1 97.31 94 GLY A C 1
ATOM 738 O O . GLY A 1 94 ? 4.207 0.283 2.824 1 97.31 94 GLY A O 1
ATOM 739 N N . ASN A 1 95 ? 4.098 -0.59 0.768 1 95.88 95 ASN A N 1
ATOM 740 C CA . ASN A 1 95 ? 5.082 -1.636 1.025 1 95.88 95 ASN A CA 1
ATOM 741 C C . ASN A 1 95 ? 6.43 -1.049 1.436 1 95.88 95 ASN A C 1
ATOM 743 O O . ASN A 1 95 ? 7.188 -1.684 2.17 1 95.88 95 ASN A O 1
ATOM 747 N N . ARG A 1 96 ? 6.656 0.123 1.057 1 96.19 96 ARG A N 1
ATOM 748 C CA . ARG A 1 96 ? 7.898 0.813 1.38 1 96.19 96 ARG A CA 1
ATOM 749 C C . ARG A 1 96 ? 7.715 1.748 2.57 1 96.19 96 ARG A C 1
ATOM 751 O O . ARG A 1 96 ? 8.625 2.5 2.924 1 96.19 96 ARG A O 1
ATOM 758 N N . HIS A 1 97 ? 6.539 1.781 3.148 1 96.88 97 HIS A N 1
ATOM 759 C CA . HIS A 1 97 ? 6.176 2.582 4.312 1 96.88 97 HIS A CA 1
ATOM 760 C C . HIS A 1 97 ? 6.309 4.074 4.02 1 96.88 97 HIS A C 1
ATOM 762 O O . HIS A 1 97 ? 6.668 4.855 4.902 1 96.88 97 HIS A O 1
ATOM 768 N N . VAL A 1 98 ? 6.113 4.453 2.844 1 97.62 98 VAL A N 1
ATOM 769 C CA . VAL A 1 98 ? 6.152 5.859 2.465 1 97.62 98 VAL A CA 1
ATOM 770 C C . VAL A 1 98 ? 4.918 6.578 3.012 1 97.62 98 VAL A C 1
ATOM 772 O O . VAL A 1 98 ? 3.785 6.172 2.744 1 97.62 98 VAL A O 1
ATOM 775 N N . PRO A 1 99 ? 5.117 7.648 3.816 1 97.44 99 PRO A N 1
ATOM 776 C CA . PRO A 1 99 ? 3.932 8.461 4.09 1 97.44 99 PRO A CA 1
ATOM 777 C C . PRO A 1 99 ? 3.213 8.898 2.814 1 97.44 99 PRO A C 1
ATOM 779 O O . PRO A 1 99 ? 3.838 9.461 1.911 1 97.44 99 PRO A O 1
ATOM 782 N N . LEU A 1 100 ? 1.924 8.648 2.709 1 98.62 100 LEU A N 1
ATOM 783 C CA . LEU A 1 100 ? 1.205 8.844 1.453 1 98.62 100 LEU A CA 1
ATOM 784 C C . LEU A 1 100 ? -0.133 9.531 1.693 1 98.62 100 LEU A C 1
ATOM 786 O O . LEU A 1 100 ? -0.893 9.133 2.578 1 98.62 100 LEU A O 1
ATOM 790 N N . GLU A 1 101 ? -0.33 10.594 0.986 1 98.44 101 GLU A N 1
ATOM 791 C CA . GLU A 1 101 ? -1.663 11.18 0.887 1 98.44 101 GLU A CA 1
ATOM 792 C C . GLU A 1 101 ? -2.449 10.562 -0.269 1 98.44 101 GLU A C 1
ATOM 794 O O . GLU A 1 101 ? -1.965 10.523 -1.401 1 98.44 101 GLU A O 1
ATOM 799 N N . VAL A 1 102 ? -3.59 10.078 0.029 1 98.31 102 VAL A N 1
ATOM 800 C CA . VAL A 1 102 ? -4.441 9.445 -0.973 1 98.31 102 VAL A CA 1
ATOM 801 C C . VAL A 1 102 ? -5.695 10.289 -1.195 1 98.31 102 VAL A C 1
ATOM 803 O O . VAL A 1 102 ? -6.473 10.516 -0.266 1 98.31 102 VAL A O 1
ATOM 806 N N . GLY A 1 103 ? -5.84 10.766 -2.391 1 96.94 103 GLY A N 1
ATOM 807 C CA . GLY A 1 103 ? -7.02 11.531 -2.76 1 96.94 103 GLY A CA 1
ATOM 808 C C . GLY A 1 103 ? -7.793 10.906 -3.91 1 96.94 103 GLY A C 1
ATOM 809 O O . GLY A 1 103 ? -7.426 9.844 -4.406 1 96.94 103 GLY A O 1
ATOM 810 N N . ALA A 1 104 ? -8.93 11.531 -4.258 1 95.12 104 ALA A N 1
ATOM 811 C CA . ALA A 1 104 ? -9.711 11.07 -5.406 1 95.12 104 ALA A CA 1
ATOM 812 C C . ALA A 1 104 ? -8.93 11.258 -6.707 1 95.12 104 ALA A C 1
ATOM 814 O O . ALA A 1 104 ? -8.828 12.375 -7.219 1 95.12 104 ALA A O 1
ATOM 815 N N . GLY A 1 105 ? -8.305 10.188 -7.18 1 95.75 105 GLY A N 1
ATOM 816 C CA . GLY A 1 105 ? -7.625 10.211 -8.469 1 95.75 105 GLY A CA 1
ATOM 817 C C . GLY A 1 105 ? -6.176 10.648 -8.367 1 95.75 105 GLY A C 1
ATOM 818 O O . GLY A 1 105 ? -5.543 10.953 -9.375 1 95.75 105 GLY A O 1
ATOM 819 N N . TYR A 1 106 ? -5.738 10.758 -7.109 1 97.81 106 TYR A N 1
ATOM 820 C CA . TYR A 1 106 ? -4.336 11.156 -7.059 1 97.81 106 TYR A CA 1
ATOM 821 C C . TYR A 1 106 ? -3.66 10.617 -5.801 1 97.81 106 TYR A C 1
ATOM 823 O O . TYR A 1 106 ? -4.336 10.227 -4.848 1 97.81 106 TYR A O 1
ATOM 831 N N . LEU A 1 107 ? -2.402 10.523 -5.848 1 98.75 107 LEU A N 1
ATOM 832 C CA . LEU A 1 107 ? -1.486 10.281 -4.742 1 98.75 107 LEU A CA 1
ATOM 833 C C . LEU A 1 107 ? -0.502 11.43 -4.586 1 98.75 107 LEU A C 1
ATOM 835 O O . LEU A 1 107 ? -0.101 12.055 -5.574 1 98.75 107 LEU A O 1
ATOM 839 N N . ARG A 1 108 ? -0.121 11.688 -3.309 1 98.81 108 ARG A N 1
ATOM 840 C CA . ARG A 1 108 ? 0.874 12.711 -3.014 1 98.81 108 ARG A CA 1
ATOM 841 C C . ARG A 1 108 ? 1.845 12.242 -1.938 1 98.81 108 ARG A C 1
ATOM 843 O O . ARG A 1 108 ? 1.435 11.633 -0.946 1 98.81 108 ARG A O 1
ATOM 850 N N . TYR A 1 109 ? 3.117 12.383 -2.189 1 98.75 109 TYR A N 1
ATOM 851 C CA . TYR A 1 109 ? 4.156 12.117 -1.203 1 98.75 109 TYR A CA 1
ATOM 852 C C . TYR A 1 109 ? 5.242 13.18 -1.251 1 98.75 109 TYR A C 1
ATOM 854 O O . TYR A 1 109 ? 5.277 14 -2.176 1 98.75 109 TYR A O 1
ATOM 862 N N . GLN A 1 110 ? 6 13.305 -0.154 1 98.62 110 GLN A N 1
ATOM 863 C CA . GLN A 1 110 ? 7.125 14.234 -0.187 1 98.62 110 GLN A CA 1
ATOM 864 C C . GLN A 1 110 ? 8.078 13.906 -1.327 1 98.62 110 GLN A C 1
ATOM 866 O O . GLN A 1 110 ? 8.383 12.734 -1.567 1 98.62 110 GLN A O 1
ATOM 871 N N . HIS A 1 111 ? 8.477 14.875 -1.987 1 98.69 111 HIS A N 1
ATOM 872 C CA . HIS A 1 111 ? 9.242 14.68 -3.213 1 98.69 111 HIS A CA 1
ATOM 873 C C . HIS A 1 111 ? 10.477 13.828 -2.959 1 98.69 111 HIS A C 1
ATOM 875 O O . HIS A 1 111 ? 11.258 14.109 -2.049 1 98.69 111 HIS A O 1
ATOM 881 N N . ASP A 1 112 ? 10.602 12.789 -3.771 1 98.44 112 ASP A N 1
ATOM 882 C CA . ASP A 1 112 ? 11.727 11.859 -3.754 1 98.44 112 ASP A CA 1
ATOM 883 C C . ASP A 1 112 ? 11.953 11.242 -5.133 1 98.44 112 ASP A C 1
ATOM 885 O O . ASP A 1 112 ? 11.086 10.531 -5.652 1 98.44 112 ASP A O 1
ATOM 889 N N . HIS A 1 113 ? 13.078 11.391 -5.672 1 98.06 113 HIS A N 1
ATOM 890 C CA . HIS A 1 113 ? 13.32 11.008 -7.055 1 98.06 113 HIS A CA 1
ATOM 891 C C . HIS A 1 113 ? 13.305 9.492 -7.219 1 98.06 113 HIS A C 1
ATOM 893 O O . HIS A 1 113 ? 12.891 8.984 -8.266 1 98.06 113 HIS A O 1
ATOM 899 N N . VAL A 1 114 ? 13.82 8.789 -6.195 1 98.25 114 VAL A N 1
ATOM 900 C CA . VAL A 1 114 ? 13.812 7.336 -6.258 1 98.25 114 VAL A CA 1
ATOM 901 C C . VAL A 1 114 ? 12.375 6.828 -6.312 1 98.25 114 VAL A C 1
ATOM 903 O O . VAL A 1 114 ? 12.047 5.953 -7.121 1 98.25 114 VAL A O 1
ATOM 906 N N . LEU A 1 115 ? 11.492 7.438 -5.5 1 98.5 115 LEU A N 1
ATOM 907 C CA . LEU A 1 115 ? 10.078 7.066 -5.504 1 98.5 115 LEU A CA 1
ATOM 908 C C . LEU A 1 115 ? 9.414 7.473 -6.816 1 98.5 115 LEU A C 1
ATOM 910 O O . LEU A 1 115 ? 8.555 6.754 -7.332 1 98.5 115 LEU A O 1
ATOM 914 N N . ASP A 1 116 ? 9.805 8.633 -7.309 1 98.62 116 ASP A N 1
ATOM 915 C CA . ASP A 1 116 ? 9.289 9.07 -8.602 1 98.62 116 ASP A CA 1
ATOM 916 C C . ASP A 1 116 ? 9.578 8.031 -9.688 1 98.62 116 ASP A C 1
ATOM 918 O O . ASP A 1 116 ? 8.688 7.68 -10.461 1 98.62 116 ASP A O 1
ATOM 922 N N . ASP A 1 117 ? 10.797 7.586 -9.695 1 98.31 117 ASP A N 1
ATOM 923 C CA . ASP A 1 117 ? 11.203 6.609 -10.695 1 98.31 117 ASP A CA 1
ATOM 924 C C . ASP A 1 117 ? 10.406 5.312 -10.562 1 98.31 117 ASP A C 1
ATOM 926 O O . ASP A 1 117 ? 10 4.719 -11.562 1 98.31 117 ASP A O 1
ATOM 930 N N . MET A 1 118 ? 10.219 4.918 -9.391 1 97.31 118 MET A N 1
ATOM 931 C CA . MET A 1 118 ? 9.43 3.717 -9.148 1 97.31 118 MET A CA 1
ATOM 932 C C . MET A 1 118 ? 8.016 3.879 -9.703 1 97.31 118 MET A C 1
ATOM 934 O O . MET A 1 118 ? 7.52 3.004 -10.414 1 97.31 118 MET A O 1
ATOM 938 N N . VAL A 1 119 ? 7.398 4.996 -9.383 1 98.31 119 VAL A N 1
ATOM 939 C CA . VAL A 1 119 ? 6.023 5.266 -9.781 1 98.31 119 VAL A CA 1
ATOM 940 C C . VAL A 1 119 ? 5.941 5.383 -11.305 1 98.31 119 VAL A C 1
ATOM 942 O O . VAL A 1 119 ? 5.027 4.844 -11.93 1 98.31 119 VAL A O 1
ATOM 945 N N . ARG A 1 120 ? 6.918 6.027 -11.898 1 98 120 ARG A N 1
ATOM 946 C CA . ARG A 1 120 ? 6.973 6.121 -13.352 1 98 120 ARG A CA 1
ATOM 947 C C . ARG A 1 120 ? 7.137 4.742 -13.984 1 98 120 ARG A C 1
ATOM 949 O O . ARG A 1 120 ? 6.582 4.473 -15.055 1 98 120 ARG A O 1
ATOM 956 N N . GLY A 1 121 ? 7.898 3.934 -13.32 1 97 121 GLY A N 1
ATOM 957 C CA . GLY A 1 121 ? 8.07 2.568 -13.789 1 97 121 GLY A CA 1
ATOM 958 C C . GLY A 1 121 ? 6.777 1.784 -13.844 1 97 121 GLY A C 1
ATOM 959 O O . GLY A 1 121 ? 6.652 0.828 -14.609 1 97 121 GLY A O 1
ATOM 960 N N . LEU A 1 122 ? 5.777 2.207 -13.094 1 96.25 122 LEU A N 1
ATOM 961 C CA . LEU A 1 122 ? 4.473 1.562 -13.086 1 96.25 122 LEU A CA 1
ATOM 962 C C . LEU A 1 122 ? 3.582 2.123 -14.195 1 96.25 122 LEU A C 1
ATOM 964 O O . LEU A 1 122 ? 2.453 1.665 -14.383 1 96.25 122 LEU A O 1
ATOM 968 N N . GLY A 1 123 ? 4.105 3.109 -14.906 1 97.25 123 GLY A N 1
ATOM 969 C CA . GLY A 1 123 ? 3.365 3.67 -16.031 1 97.25 123 GLY A CA 1
ATOM 970 C C . GLY A 1 123 ? 2.623 4.945 -15.672 1 97.25 123 GLY A C 1
ATOM 971 O O . GLY A 1 123 ? 1.769 5.402 -16.438 1 97.25 123 GLY A O 1
ATOM 972 N N . LEU A 1 124 ? 2.941 5.539 -14.492 1 98.38 124 LEU A N 1
ATOM 973 C CA . LEU A 1 124 ? 2.236 6.734 -14.047 1 98.38 124 LEU A CA 1
ATOM 974 C C . LEU A 1 124 ? 3.09 7.98 -14.258 1 98.38 124 LEU A C 1
ATOM 976 O O . LEU A 1 124 ? 4.32 7.895 -14.328 1 98.38 124 LEU A O 1
ATOM 980 N N . HIS A 1 125 ? 2.371 9.055 -14.391 1 98 125 HIS A N 1
ATOM 981 C CA . HIS A 1 125 ? 3.045 10.344 -14.484 1 98 125 HIS A CA 1
ATOM 982 C C . HIS A 1 125 ? 3.182 11 -13.109 1 98 125 HIS A C 1
ATOM 984 O O . HIS A 1 125 ? 2.242 10.977 -12.312 1 98 125 HIS A O 1
ATOM 990 N N . VAL A 1 126 ? 4.367 11.539 -12.859 1 98.69 126 VAL A N 1
ATOM 991 C CA . VAL A 1 126 ? 4.645 12.227 -11.602 1 98.69 126 VAL A CA 1
ATOM 992 C C . VAL A 1 126 ? 4.961 13.695 -11.883 1 98.69 126 VAL A C 1
ATOM 994 O O . VAL A 1 126 ? 5.773 14.008 -12.758 1 98.69 126 VAL A O 1
ATOM 997 N N . ALA A 1 127 ? 4.324 14.562 -11.18 1 98.44 127 ALA A N 1
ATOM 998 C CA . ALA A 1 127 ? 4.57 16 -11.312 1 98.44 127 ALA A CA 1
ATOM 999 C C . ALA A 1 127 ? 5.102 16.578 -10 1 98.44 127 ALA A C 1
ATOM 1001 O O . ALA A 1 127 ? 4.535 16.344 -8.938 1 98.44 127 ALA A O 1
ATOM 1002 N N . ALA A 1 128 ? 6.176 17.312 -10.125 1 97.94 128 ALA A N 1
ATOM 1003 C CA . ALA A 1 128 ? 6.652 18.078 -8.969 1 97.94 128 ALA A CA 1
ATOM 1004 C C . ALA A 1 128 ? 5.738 19.266 -8.68 1 97.94 128 ALA A C 1
ATOM 1006 O O . ALA A 1 128 ? 5.273 19.938 -9.594 1 97.94 128 ALA A O 1
ATOM 1007 N N . ALA A 1 129 ? 5.492 19.469 -7.387 1 98.31 129 ALA A N 1
ATOM 1008 C CA . ALA A 1 129 ? 4.625 20.562 -6.98 1 98.31 129 ALA A CA 1
ATOM 1009 C C . ALA A 1 129 ? 5 21.078 -5.594 1 98.31 129 ALA A C 1
ATOM 1011 O O . ALA A 1 129 ? 5.898 20.531 -4.945 1 98.31 129 ALA A O 1
ATOM 1012 N N . ARG A 1 130 ? 4.48 22.203 -5.266 1 98.62 130 ARG A N 1
ATOM 1013 C CA . ARG A 1 130 ? 4.461 22.703 -3.896 1 98.62 130 ARG A CA 1
ATOM 1014 C C . ARG A 1 130 ? 3.045 22.719 -3.334 1 98.62 130 ARG A C 1
ATOM 1016 O O . ARG A 1 130 ? 2.137 23.297 -3.934 1 98.62 130 ARG A O 1
ATOM 1023 N N . ALA A 1 131 ? 2.812 22 -2.277 1 98.38 131 ALA A N 1
ATOM 1024 C CA . ALA A 1 131 ? 1.481 21.859 -1.696 1 98.38 131 ALA A CA 1
ATOM 1025 C C . ALA A 1 131 ? 1.563 21.344 -0.262 1 98.38 131 ALA A C 1
ATOM 1027 O O . ALA A 1 131 ? 2.576 20.766 0.141 1 98.38 131 ALA A O 1
ATOM 1028 N N . PRO A 1 132 ? 0.479 21.656 0.531 1 98.12 132 PRO A N 1
ATOM 1029 C CA . PRO A 1 132 ? 0.431 21 1.839 1 98.12 132 PRO A CA 1
ATOM 1030 C C . PRO A 1 132 ? 0.401 19.469 1.732 1 98.12 132 PRO A C 1
ATOM 1032 O O . PRO A 1 132 ? -0.143 18.938 0.769 1 98.12 132 PRO A O 1
ATOM 1035 N N . PHE A 1 133 ? 1.04 18.844 2.602 1 98.12 133 PHE A N 1
ATOM 1036 C CA . PHE A 1 133 ? 1.128 17.391 2.609 1 98.12 133 PHE A CA 1
ATOM 1037 C C . PHE A 1 133 ? 0.486 16.812 3.867 1 98.12 133 PHE A C 1
ATOM 1039 O O . PHE A 1 133 ? 0.912 17.109 4.984 1 98.12 133 PHE A O 1
ATOM 1046 N N . ASN A 1 134 ? -0.574 16.031 3.674 1 96.31 134 ASN A N 1
ATOM 1047 C CA . ASN A 1 134 ? -1.341 15.398 4.746 1 96.31 134 ASN A CA 1
ATOM 1048 C C . ASN A 1 134 ? -1.521 13.906 4.504 1 96.31 134 ASN A C 1
ATOM 1050 O O . ASN A 1 134 ? -2.557 13.477 3.994 1 96.31 134 ASN A O 1
ATOM 1054 N N . PRO A 1 135 ? -0.513 13.156 4.895 1 97.12 135 PRO A N 1
ATOM 1055 C CA . PRO A 1 135 ? -0.547 11.719 4.59 1 97.12 135 PRO A CA 1
ATOM 1056 C C . PRO A 1 135 ? -1.562 10.961 5.441 1 97.12 135 PRO A C 1
ATOM 1058 O O . PRO A 1 135 ? -2.045 11.484 6.449 1 97.12 135 PRO A O 1
ATOM 1061 N N . GLU A 1 136 ? -1.834 9.703 4.926 1 94.44 136 GLU A N 1
ATOM 1062 C CA . GLU A 1 136 ? -2.648 8.758 5.68 1 94.44 136 GLU A CA 1
ATOM 1063 C C . GLU A 1 136 ? -2.037 8.469 7.051 1 94.44 136 GLU A C 1
ATOM 1065 O O . GLU A 1 136 ? -0.815 8.508 7.211 1 94.44 136 GLU A O 1
ATOM 1070 N N . ASN A 1 137 ? -2.928 8.477 7.996 1 77.88 137 ASN A N 1
ATOM 1071 C CA . ASN A 1 137 ? -2.43 8.102 9.312 1 77.88 137 ASN A CA 1
ATOM 1072 C C . ASN A 1 137 ? -1.867 6.684 9.32 1 77.88 137 ASN A C 1
ATOM 1074 O O . ASN A 1 137 ? -2.449 5.777 8.727 1 77.88 137 ASN A O 1
ATOM 1078 N N . GLY A 1 138 ? -0.603 6.531 9.211 1 56.94 138 GLY A N 1
ATOM 1079 C CA . GLY A 1 138 ? -0.001 5.207 9.242 1 56.94 138 GLY A CA 1
ATOM 1080 C C . GLY A 1 138 ? -0.534 4.34 10.367 1 56.94 138 GLY A C 1
ATOM 1081 O O . GLY A 1 138 ? -1.175 4.836 11.297 1 56.94 138 GLY A O 1
ATOM 1082 N N . ALA A 1 139 ? -0.68 2.924 10.203 1 49.22 139 ALA A N 1
ATOM 1083 C CA . ALA A 1 139 ? -0.776 1.981 11.312 1 49.22 139 ALA A CA 1
ATOM 1084 C C . ALA A 1 139 ? 0.279 2.275 12.375 1 49.22 139 ALA A C 1
ATOM 1086 O O . ALA A 1 139 ? 0.534 1.447 13.25 1 49.22 139 ALA A O 1
ATOM 1087 N N . TYR A 1 140 ? 0.961 3.289 12.25 1 41.59 140 TYR A N 1
ATOM 1088 C CA . TYR A 1 140 ? 2.078 3.496 13.164 1 41.59 140 TYR A CA 1
ATOM 1089 C C . TYR A 1 140 ? 1.618 3.418 14.617 1 41.59 140 TYR A C 1
ATOM 1091 O O . TYR A 1 140 ? 2.441 3.371 15.539 1 41.59 140 TYR A O 1
ATOM 1099 N N . HIS A 1 141 ? 0.471 3.676 14.883 1 42.34 141 HIS A N 1
ATOM 1100 C CA . HIS A 1 141 ? 0.176 3.734 16.312 1 42.34 141 HIS A CA 1
ATOM 1101 C C . HIS A 1 141 ? 0.247 2.35 16.938 1 42.34 141 HIS A C 1
ATOM 1103 O O . HIS A 1 141 ? 0.406 2.225 18.156 1 42.34 141 HIS A O 1
ATOM 1109 N N . GLY A 1 142 ? 0.02 1.25 16.203 1 35.62 142 GLY A N 1
ATOM 1110 C CA . GLY A 1 142 ? -0.267 0.07 17 1 35.62 142 GLY A CA 1
ATOM 1111 C C . GLY A 1 142 ? 0.982 -0.632 17.5 1 35.62 142 GLY A C 1
ATOM 1112 O O . GLY A 1 142 ? 0.901 -1.71 18.094 1 35.62 142 GLY A O 1
ATOM 1113 N N . THR A 1 143 ? 2.139 -0.507 16.812 1 35.56 143 THR A N 1
ATOM 1114 C CA . THR A 1 143 ? 3.105 -1.515 17.234 1 35.56 143 THR A CA 1
ATOM 1115 C C . THR A 1 143 ? 3.729 -1.139 18.578 1 35.56 143 THR A C 1
ATOM 1117 O O . THR A 1 143 ? 4.805 -0.539 18.609 1 35.56 143 THR A O 1
ATOM 1120 N N . GLY A 1 144 ? 3.16 -0.241 19.344 1 32.88 144 GLY A N 1
ATOM 1121 C CA . GLY A 1 144 ? 3.869 -0.104 20.609 1 32.88 144 GLY A CA 1
ATOM 1122 C C . GLY A 1 144 ? 4.07 -1.426 21.328 1 32.88 144 GLY A C 1
ATOM 1123 O O . GLY A 1 144 ? 4.824 -1.501 22.297 1 32.88 144 GLY A O 1
ATOM 1124 N N . GLY A 1 145 ? 3.023 -2.215 21.484 1 30.5 145 GLY A N 1
ATOM 1125 C CA . GLY A 1 145 ? 2.951 -2.982 22.719 1 30.5 145 GLY A CA 1
ATOM 1126 C C . GLY A 1 145 ? 3.887 -4.176 22.734 1 30.5 145 GLY A C 1
ATOM 1127 O O . GLY A 1 145 ? 3.955 -4.906 23.734 1 30.5 145 GLY A O 1
ATOM 1128 N N . HIS A 1 146 ? 4.273 -4.816 21.609 1 33.62 146 HIS A N 1
ATOM 1129 C CA . HIS A 1 146 ? 4.527 -6.203 21.969 1 33.62 146 HIS A CA 1
ATOM 1130 C C . HIS A 1 146 ? 5.926 -6.375 22.562 1 33.62 146 HIS A C 1
ATOM 1132 O O . HIS A 1 146 ? 6.879 -6.66 21.828 1 33.62 146 HIS A O 1
ATOM 1138 N N . HIS A 1 147 ? 6.578 -5.355 23.203 1 33.97 147 HIS A N 1
ATOM 1139 C CA . HIS A 1 147 ? 7.836 -5.848 23.766 1 33.97 147 HIS A CA 1
ATOM 1140 C C . HIS A 1 147 ? 7.586 -6.93 24.812 1 33.97 147 HIS A C 1
ATOM 1142 O O . HIS A 1 147 ? 6.906 -6.688 25.812 1 33.97 147 HIS A O 1
ATOM 1148 N N . HIS A 1 148 ? 7.328 -8.203 24.453 1 30.97 148 HIS A N 1
ATOM 1149 C CA . HIS A 1 148 ? 7.293 -9.352 25.359 1 30.97 148 HIS A CA 1
ATOM 1150 C C . HIS A 1 148 ? 8.5 -9.352 26.281 1 30.97 148 HIS A C 1
ATOM 1152 O O . HIS A 1 148 ? 9.602 -8.953 25.891 1 30.97 148 HIS A O 1
ATOM 1158 N N . HIS A 1 149 ? 8.18 -9.312 27.609 1 32.53 149 HIS A N 1
ATOM 1159 C CA . HIS A 1 149 ? 8.781 -9.57 28.906 1 32.53 149 HIS A CA 1
ATOM 1160 C C . HIS A 1 149 ? 9.484 -10.93 28.938 1 32.53 149 HIS A C 1
ATOM 1162 O O . HIS A 1 149 ? 8.867 -11.953 28.656 1 32.53 149 HIS A O 1
ATOM 1168 N N . HIS A 1 150 ? 10.688 -11.094 28.375 1 31.09 150 HIS A N 1
ATOM 1169 C CA . HIS A 1 150 ? 11.484 -12.289 28.625 1 31.09 150 HIS A CA 1
ATOM 1170 C C . HIS A 1 150 ? 11.531 -12.625 30.109 1 31.09 150 HIS A C 1
ATOM 1172 O O . HIS A 1 150 ? 11.758 -11.742 30.938 1 31.09 150 HIS A O 1
ATOM 1178 N N . HIS A 1 151 ? 10.961 -13.797 30.5 1 31.73 151 HIS A N 1
ATOM 1179 C CA . HIS A 1 151 ? 10.844 -14.625 31.688 1 31.73 151 HIS A CA 1
ATOM 1180 C C . HIS A 1 151 ? 12.211 -14.867 32.312 1 31.73 151 HIS A C 1
ATOM 1182 O O . HIS A 1 151 ? 13.141 -15.312 31.656 1 31.73 151 HIS A O 1
ATOM 1188 N N . ASP A 1 152 ? 12.555 -14.055 33.281 1 27.34 152 ASP A N 1
ATOM 1189 C CA . ASP A 1 152 ? 13.664 -14.203 34.219 1 27.34 152 ASP A CA 1
ATOM 1190 C C . ASP A 1 152 ? 13.578 -15.531 34.969 1 27.34 152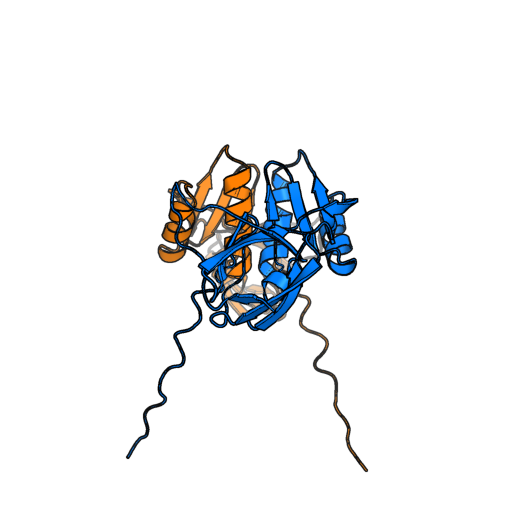 ASP A C 1
ATOM 1192 O O . ASP A 1 152 ? 12.586 -15.8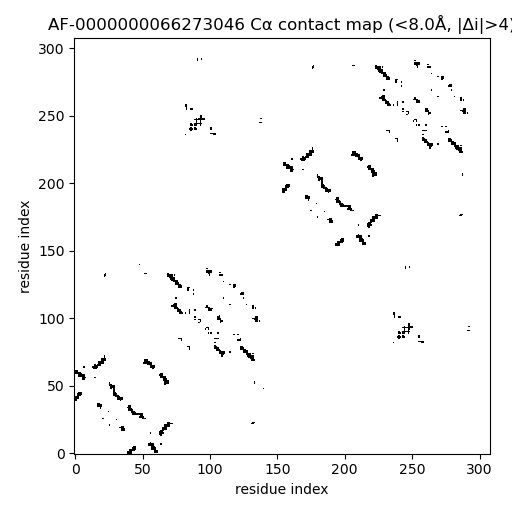05 35.656 1 27.34 152 ASP A O 1
ATOM 1196 N N . HIS A 1 153 ? 14.016 -16.641 34.375 1 27.09 153 HIS A N 1
ATOM 1197 C CA . HIS A 1 153 ? 14.18 -17.859 35.156 1 27.09 153 HIS A CA 1
ATOM 1198 C C . HIS A 1 153 ? 15.016 -17.609 36.406 1 27.09 153 HIS A C 1
ATOM 1200 O O . HIS A 1 153 ? 16.062 -16.969 36.344 1 27.09 153 HIS A O 1
ATOM 1206 N N . GLU A 1 154 ? 14.398 -17.75 37.562 1 23.16 154 GLU A N 1
ATOM 1207 C CA . GLU A 1 154 ? 15.125 -18.094 38.781 1 23.16 154 GLU A CA 1
ATOM 1208 C C . GLU A 1 154 ? 15.805 -19.453 38.625 1 23.16 154 GLU A C 1
ATOM 1210 O O . GLU A 1 154 ? 15.25 -20.375 38.031 1 23.16 154 GLU A O 1
ATOM 1215 N N . MET B 1 1 ? 8.883 -40.719 -11.031 1 89.94 1 MET B N 1
ATOM 1216 C CA . MET B 1 1 ? 8.664 -39.375 -10.492 1 89.94 1 MET B CA 1
ATOM 1217 C C . MET B 1 1 ? 9.375 -38.312 -11.344 1 89.94 1 MET B C 1
ATOM 1219 O O . MET B 1 1 ? 10.516 -38.531 -11.75 1 89.94 1 MET B O 1
ATOM 1223 N N . LEU B 1 2 ? 8.617 -37.312 -11.742 1 95.38 2 LEU B N 1
ATOM 1224 C CA . LEU B 1 2 ? 9.211 -36.219 -12.492 1 95.38 2 LEU B CA 1
ATOM 1225 C C . LEU B 1 2 ? 9.992 -35.281 -11.578 1 95.38 2 LEU B C 1
ATOM 1227 O O . LEU B 1 2 ? 9.664 -35.156 -10.398 1 95.38 2 LEU B O 1
ATOM 1231 N N . GLU B 1 3 ? 11.07 -34.719 -12.211 1 97.62 3 GLU B N 1
ATOM 1232 C CA . GLU B 1 3 ? 11.828 -33.719 -11.5 1 97.62 3 GLU B CA 1
ATOM 1233 C C . GLU B 1 3 ? 12.031 -32.469 -12.359 1 97.62 3 GLU B C 1
ATOM 1235 O O . GLU B 1 3 ? 12.266 -32.562 -13.562 1 97.62 3 GLU B O 1
ATOM 1240 N N . ALA B 1 4 ? 11.938 -31.406 -11.766 1 97.56 4 ALA B N 1
ATOM 1241 C CA . ALA B 1 4 ? 12.188 -30.125 -12.438 1 97.56 4 ALA B CA 1
ATOM 1242 C C . ALA B 1 4 ? 13.117 -29.25 -11.609 1 97.56 4 ALA B C 1
ATOM 1244 O O . ALA B 1 4 ? 12.922 -29.094 -10.398 1 97.56 4 ALA B O 1
ATOM 1245 N N . TYR B 1 5 ? 14.086 -28.578 -12.266 1 96.31 5 TYR B N 1
ATOM 1246 C CA . TYR B 1 5 ? 15.062 -27.75 -11.562 1 96.31 5 TYR B CA 1
ATOM 1247 C C . TYR B 1 5 ? 14.992 -26.312 -12.055 1 96.31 5 TYR B C 1
ATOM 1249 O O . TYR B 1 5 ? 15.648 -25.422 -11.492 1 96.31 5 TYR B O 1
ATOM 1257 N N . GLU B 1 6 ? 14.234 -26.109 -13.172 1 94.75 6 GLU B N 1
ATOM 1258 C CA . GLU B 1 6 ? 14.172 -24.766 -13.758 1 94.75 6 GLU B CA 1
ATOM 1259 C C . GLU B 1 6 ? 12.844 -24.547 -14.477 1 94.75 6 GLU B C 1
ATOM 1261 O O . GLU B 1 6 ? 12.164 -25.5 -14.844 1 94.75 6 GLU B O 1
ATOM 1266 N N . LYS B 1 7 ? 12.531 -23.281 -14.656 1 94.75 7 LYS B N 1
ATOM 1267 C CA . LYS B 1 7 ? 11.414 -22.891 -15.516 1 94.75 7 LYS B CA 1
ATOM 1268 C C . LYS B 1 7 ? 11.797 -22.984 -16.984 1 94.75 7 LYS B C 1
ATOM 1270 O O . LYS B 1 7 ? 12.961 -22.781 -17.344 1 94.75 7 LYS B O 1
ATOM 1275 N N . ALA B 1 8 ? 10.773 -23.266 -17.672 1 92.38 8 ALA B N 1
ATOM 1276 C CA . ALA B 1 8 ? 11.023 -23.281 -19.109 1 92.38 8 ALA B CA 1
ATOM 1277 C C . ALA B 1 8 ? 11.109 -21.859 -19.672 1 92.38 8 ALA B C 1
ATOM 1279 O O . ALA B 1 8 ? 10.438 -20.953 -19.188 1 92.38 8 ALA B O 1
ATOM 1280 N N . GLU B 1 9 ? 11.961 -21.594 -20.594 1 82.81 9 GLU B N 1
ATOM 1281 C CA . GLU B 1 9 ? 11.984 -20.328 -21.297 1 82.81 9 GLU B CA 1
ATOM 1282 C C . GLU B 1 9 ? 10.789 -20.188 -22.234 1 82.81 9 GLU B C 1
ATOM 1284 O O . GLU B 1 9 ? 10.367 -21.156 -22.859 1 82.81 9 GLU B O 1
ATOM 1289 N N . PRO B 1 10 ? 10.211 -18.906 -22.141 1 74.25 10 PRO B N 1
ATOM 1290 C CA . PRO B 1 10 ? 9.078 -18.719 -23.047 1 74.25 10 PRO B CA 1
ATOM 1291 C C . PRO B 1 10 ? 9.43 -19.047 -24.5 1 74.25 10 PRO B C 1
ATOM 1293 O O . PRO B 1 10 ? 10.539 -18.781 -24.953 1 74.25 10 PRO B O 1
ATOM 1296 N N . GLY B 1 11 ? 8.805 -19.969 -25.094 1 67.81 11 GLY B N 1
ATOM 1297 C CA . GLY B 1 11 ? 9.023 -20.312 -26.5 1 67.81 11 GLY B CA 1
ATOM 1298 C C . GLY B 1 11 ? 7.809 -20.938 -27.156 1 67.81 11 GLY B C 1
ATOM 1299 O O . GLY B 1 11 ? 6.891 -21.391 -26.469 1 67.81 11 GLY B O 1
ATOM 1300 N N . PRO B 1 12 ? 7.535 -20.484 -28.438 1 65 12 PRO B N 1
ATOM 1301 C CA . PRO B 1 12 ? 6.348 -20.891 -29.203 1 65 12 PRO B CA 1
ATOM 1302 C C . PRO B 1 12 ? 6.137 -22.406 -29.172 1 65 12 PRO B C 1
ATOM 1304 O O . PRO B 1 12 ? 5.008 -22.875 -29.359 1 65 12 PRO B O 1
ATOM 1307 N N . GLU B 1 13 ? 7.199 -23.078 -28.922 1 67.19 13 GLU B N 1
ATOM 1308 C CA . GLU B 1 13 ? 7.035 -24.484 -29.297 1 67.19 13 GLU B CA 1
ATOM 1309 C C . GLU B 1 13 ? 7.102 -25.391 -28.078 1 67.19 13 GLU B C 1
ATOM 1311 O O . GLU B 1 13 ? 7.465 -26.562 -28.188 1 67.19 13 GLU B O 1
ATOM 1316 N N . LEU B 1 14 ? 6.668 -24.875 -26.922 1 81.06 14 LEU B N 1
ATOM 1317 C CA . LEU B 1 14 ? 6.754 -25.844 -25.844 1 81.06 14 LEU B CA 1
ATOM 1318 C C . LEU B 1 14 ? 5.508 -26.734 -25.797 1 81.06 14 LEU B C 1
ATOM 1320 O O . LEU B 1 14 ? 4.383 -26.219 -25.875 1 81.06 14 LEU B O 1
ATOM 1324 N N . GLU B 1 15 ? 5.676 -28.031 -26.016 1 87.31 15 GLU B N 1
ATOM 1325 C CA . GLU B 1 15 ? 4.543 -28.938 -25.859 1 87.31 15 GLU B CA 1
ATOM 1326 C C . GLU B 1 15 ? 4.332 -29.312 -24.406 1 87.31 15 GLU B C 1
ATOM 1328 O O . GLU B 1 15 ? 5 -30.219 -23.891 1 87.31 15 GLU B O 1
ATOM 1333 N N . VAL B 1 16 ? 3.414 -28.688 -23.75 1 92.25 16 VAL B N 1
ATOM 1334 C CA . VAL B 1 16 ? 3.08 -28.953 -22.344 1 92.25 16 VAL B CA 1
ATOM 1335 C C . VAL B 1 16 ? 2.336 -30.281 -22.25 1 92.25 16 VAL B C 1
ATOM 1337 O O . VAL B 1 16 ? 1.323 -30.5 -22.922 1 92.25 16 VAL B O 1
ATOM 1340 N N . THR B 1 17 ? 2.879 -31.141 -21.391 1 92.31 17 THR B N 1
ATOM 1341 C CA . THR B 1 17 ? 2.348 -32.5 -21.359 1 92.31 17 THR B CA 1
ATOM 1342 C C . THR B 1 17 ? 1.488 -32.719 -20.109 1 92.31 17 THR B C 1
ATOM 1344 O O . THR B 1 17 ? 0.739 -33.688 -20.031 1 92.31 17 THR B O 1
ATOM 1347 N N . ASP B 1 18 ? 1.599 -31.938 -19.078 1 96.56 18 ASP B N 1
ATOM 1348 C CA . ASP B 1 18 ? 0.879 -32.094 -17.828 1 96.56 18 ASP B CA 1
ATOM 1349 C C . ASP B 1 18 ? 0.746 -30.766 -17.094 1 96.56 18 ASP B C 1
ATOM 1351 O O . ASP B 1 18 ? 1.268 -29.75 -17.562 1 96.56 18 ASP B O 1
ATOM 1355 N N . ARG B 1 19 ? -0.074 -30.766 -16.047 1 97.88 19 ARG B N 1
ATOM 1356 C CA . ARG B 1 19 ? -0.267 -29.578 -15.234 1 97.88 19 ARG B CA 1
ATOM 1357 C C . ARG B 1 19 ? -0.261 -29.922 -13.75 1 97.88 19 ARG B C 1
ATOM 1359 O O . ARG B 1 19 ? -0.629 -31.031 -13.367 1 97.88 19 ARG B O 1
ATOM 1366 N N . VAL B 1 20 ? 0.152 -28.969 -13.031 1 98.19 20 VAL B N 1
ATOM 1367 C CA . VAL B 1 20 ? 0.028 -29.047 -11.578 1 98.19 20 VAL B CA 1
ATOM 1368 C C . VAL B 1 20 ? -0.739 -27.828 -11.055 1 98.19 20 VAL B C 1
ATOM 1370 O O . VAL B 1 20 ? -0.485 -26.703 -11.477 1 98.19 20 VAL B O 1
ATOM 1373 N N . VAL B 1 21 ? -1.802 -28.062 -10.227 1 98.44 21 VAL B N 1
ATOM 1374 C CA . VAL B 1 21 ? -2.629 -27.031 -9.625 1 98.44 21 VAL B CA 1
ATOM 1375 C C . VAL B 1 21 ? -2.305 -26.891 -8.141 1 98.44 21 VAL B C 1
ATOM 1377 O O . VAL B 1 21 ? -2.564 -27.812 -7.355 1 98.44 21 VAL B O 1
ATOM 1380 N N . VAL B 1 22 ? -1.712 -25.766 -7.773 1 98.06 22 VAL B N 1
ATOM 1381 C CA . VAL B 1 22 ? -1.244 -25.641 -6.398 1 98.06 22 VAL B CA 1
ATOM 1382 C C . VAL B 1 22 ? -1.549 -24.234 -5.879 1 98.06 22 VAL B C 1
ATOM 1384 O O . VAL B 1 22 ? -1.745 -23.312 -6.664 1 98.06 22 VAL B O 1
ATOM 1387 N N . SER B 1 23 ? -1.615 -24.062 -4.559 1 98.12 23 SER B N 1
ATOM 1388 C CA . SER B 1 23 ? -1.916 -22.797 -3.906 1 98.12 23 SER B CA 1
ATOM 1389 C C . SER B 1 23 ? -0.763 -21.812 -4.059 1 98.12 23 SER B C 1
ATOM 1391 O O . SER B 1 23 ? 0.325 -22.188 -4.504 1 98.12 23 SER B O 1
ATOM 1393 N N . PHE B 1 24 ? -1.085 -20.578 -3.725 1 98.06 24 PHE B N 1
ATOM 1394 C CA . PHE B 1 24 ? -0.033 -19.562 -3.719 1 98.06 24 PHE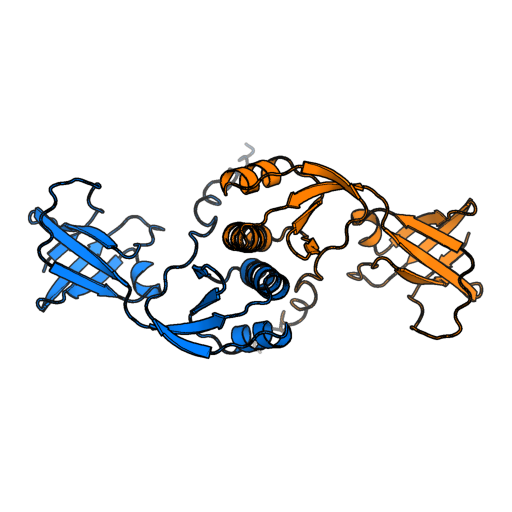 B CA 1
ATOM 1395 C C . PHE B 1 24 ? 1.085 -19.953 -2.76 1 98.06 24 PHE B C 1
ATOM 1397 O O . PHE B 1 24 ? 2.266 -19.812 -3.088 1 98.06 24 PHE B O 1
ATOM 1404 N N . ASP B 1 25 ? 0.763 -20.453 -1.521 1 97.12 25 ASP B N 1
ATOM 1405 C CA . ASP B 1 25 ? 1.77 -20.844 -0.536 1 97.12 25 ASP B CA 1
ATOM 1406 C C . ASP B 1 25 ? 2.664 -21.953 -1.072 1 97.12 25 ASP B C 1
ATOM 1408 O O . ASP B 1 25 ? 3.865 -21.984 -0.796 1 97.12 25 ASP B O 1
ATOM 1412 N N . ASP B 1 26 ? 2.074 -22.812 -1.842 1 97.19 26 ASP B N 1
ATOM 1413 C CA . ASP B 1 26 ? 2.857 -23.891 -2.451 1 97.19 26 ASP B CA 1
ATOM 1414 C C . ASP B 1 26 ? 3.768 -23.344 -3.551 1 97.19 26 ASP B C 1
ATOM 1416 O O . ASP B 1 26 ? 4.898 -23.812 -3.709 1 97.19 26 ASP B O 1
ATOM 1420 N N . ARG B 1 27 ? 3.26 -22.406 -4.266 1 97.12 27 ARG B N 1
ATOM 1421 C CA . ARG B 1 27 ? 4.027 -21.859 -5.379 1 97.12 27 ARG B CA 1
ATOM 1422 C C . ARG B 1 27 ? 5.223 -21.047 -4.871 1 97.12 27 ARG B C 1
ATOM 1424 O O . ARG B 1 27 ? 6.156 -20.781 -5.625 1 97.12 27 ARG B O 1
ATOM 1431 N N . LYS B 1 28 ? 5.258 -20.734 -3.652 1 95.69 28 LYS B N 1
ATOM 1432 C CA . LYS B 1 28 ? 6.371 -20.016 -3.039 1 95.69 28 LYS B CA 1
ATOM 1433 C C . LYS B 1 28 ? 7.512 -20.969 -2.686 1 95.69 28 LYS B C 1
ATOM 1435 O O . LYS B 1 28 ? 8.633 -20.531 -2.414 1 95.69 28 LYS B O 1
ATOM 1440 N N . LYS B 1 29 ? 7.152 -22.25 -2.676 1 96.88 29 LYS B N 1
ATOM 1441 C CA . LYS B 1 29 ? 8.141 -23.219 -2.199 1 96.88 29 LYS B CA 1
ATOM 1442 C C . LYS B 1 29 ? 9.18 -23.516 -3.275 1 96.88 29 LYS B C 1
ATOM 1444 O O . LYS B 1 29 ? 8.828 -23.844 -4.414 1 96.88 29 LYS B O 1
ATOM 1449 N N . SER B 1 30 ? 10.422 -23.438 -2.82 1 96.62 30 SER B N 1
ATOM 1450 C CA . SER B 1 30 ? 11.516 -23.75 -3.742 1 96.62 30 SER B CA 1
ATOM 1451 C C . SER B 1 30 ? 11.688 -25.25 -3.91 1 96.62 30 SER B C 1
ATOM 1453 O O . SER B 1 30 ? 12.227 -25.703 -4.918 1 96.62 30 SER B O 1
ATOM 1455 N N . ARG B 1 31 ? 11.398 -25.953 -2.92 1 97.06 31 ARG B N 1
ATOM 1456 C CA . ARG B 1 31 ? 11.391 -27.422 -2.949 1 97.06 31 ARG B CA 1
ATOM 1457 C C . ARG B 1 31 ? 10.016 -27.969 -2.57 1 97.06 31 ARG B C 1
ATOM 1459 O O . ARG B 1 31 ? 9.516 -27.688 -1.477 1 97.06 31 ARG B O 1
ATOM 1466 N N . HIS B 1 32 ? 9.484 -28.688 -3.48 1 97.62 32 HIS B N 1
ATOM 1467 C CA . HIS B 1 32 ? 8.117 -29.141 -3.236 1 97.62 32 HIS B CA 1
ATOM 1468 C C . HIS B 1 32 ? 7.805 -30.406 -4.023 1 97.62 32 HIS B C 1
ATOM 1470 O O . HIS B 1 32 ? 8.297 -30.594 -5.137 1 97.62 32 HIS B O 1
ATOM 1476 N N . ARG B 1 33 ? 7.141 -31.328 -3.406 1 97.75 33 ARG B N 1
ATOM 1477 C CA . ARG B 1 33 ? 6.605 -32.5 -4.066 1 97.75 33 ARG B CA 1
ATOM 1478 C C . ARG B 1 33 ? 5.102 -32.375 -4.277 1 97.75 33 ARG B C 1
ATOM 1480 O O . ARG B 1 33 ? 4.359 -32.094 -3.334 1 97.75 33 ARG B O 1
ATOM 1487 N N . VAL B 1 34 ? 4.734 -32.594 -5.48 1 97.81 34 VAL B N 1
ATOM 1488 C CA . VAL B 1 34 ? 3.326 -32.438 -5.816 1 97.81 34 VAL B CA 1
ATOM 1489 C C . VAL B 1 34 ? 2.885 -33.562 -6.754 1 97.81 34 VAL B C 1
ATOM 1491 O O . VAL B 1 34 ? 3.713 -34.344 -7.234 1 97.81 34 VAL B O 1
ATOM 1494 N N . THR B 1 35 ? 1.633 -33.688 -6.926 1 98.06 35 THR B N 1
ATOM 1495 C CA . THR B 1 35 ? 1.055 -34.625 -7.895 1 98.06 35 THR B CA 1
ATOM 1496 C C . THR B 1 35 ? 0.407 -33.875 -9.047 1 98.06 35 THR B C 1
ATOM 1498 O O . THR B 1 35 ? -0.395 -32.969 -8.828 1 98.06 35 THR B O 1
ATOM 1501 N N . THR B 1 36 ? 0.781 -34.25 -10.25 1 97.88 36 THR B N 1
ATOM 1502 C CA . THR B 1 36 ? 0.224 -33.594 -11.422 1 97.88 36 THR B CA 1
ATOM 1503 C C . THR B 1 36 ? -1.227 -34 -11.641 1 97.88 36 THR B C 1
ATOM 1505 O O . THR B 1 36 ? -1.734 -34.875 -10.953 1 97.88 36 THR B O 1
ATOM 1508 N N . GLU B 1 37 ? -1.929 -33.344 -12.57 1 97.38 37 GLU B N 1
ATOM 1509 C CA . GLU B 1 37 ? -3.316 -33.656 -12.891 1 97.38 37 GLU B CA 1
ATOM 1510 C C . GLU B 1 37 ? -3.434 -35.062 -13.477 1 97.38 37 GLU B C 1
ATOM 1512 O O . GLU B 1 37 ? -4.461 -35.719 -13.32 1 97.38 37 GLU B O 1
ATOM 1517 N N . ARG B 1 38 ? -2.404 -35.562 -14.141 1 96.62 38 ARG B N 1
ATOM 1518 C CA . ARG B 1 38 ? -2.416 -36.906 -14.727 1 96.62 38 ARG B CA 1
ATOM 1519 C C . ARG B 1 38 ? -1.992 -37.938 -13.695 1 96.62 38 ARG B C 1
ATOM 1521 O O . ARG B 1 38 ? -1.801 -39.125 -14.039 1 96.62 38 ARG B O 1
ATOM 1528 N N . GLY B 1 39 ? -1.755 -37.469 -12.469 1 96.69 39 GLY B N 1
ATOM 1529 C CA . GLY B 1 39 ? -1.485 -38.406 -11.383 1 96.69 39 GLY B CA 1
ATOM 1530 C C . GLY B 1 39 ? -0.013 -38.719 -11.242 1 96.69 39 GLY B C 1
ATOM 1531 O O . GLY B 1 39 ? 0.344 -39.688 -10.57 1 96.69 39 GLY B O 1
ATOM 1532 N N . VAL B 1 40 ? 0.83 -38 -11.875 1 96.38 40 VAL B N 1
ATOM 1533 C CA . VAL B 1 40 ? 2.266 -38.281 -11.812 1 96.38 40 VAL B CA 1
ATOM 1534 C C . VAL B 1 40 ? 2.891 -37.438 -10.688 1 96.38 40 VAL B C 1
ATOM 1536 O O . VAL B 1 40 ? 2.562 -36.281 -10.516 1 96.38 40 VAL B O 1
ATOM 1539 N N . GLU B 1 41 ? 3.779 -38.062 -9.891 1 97.69 41 GLU B N 1
ATOM 1540 C CA . GLU B 1 41 ? 4.504 -37.312 -8.859 1 97.69 41 GLU B CA 1
ATOM 1541 C C . GLU B 1 41 ? 5.59 -36.438 -9.469 1 97.69 41 GLU B C 1
ATOM 1543 O O . GLU B 1 41 ? 6.34 -36.875 -10.336 1 97.69 41 GLU B O 1
ATOM 1548 N N . LEU B 1 42 ? 5.598 -35.219 -9.023 1 97.94 42 LEU B N 1
ATOM 1549 C CA . LEU B 1 42 ? 6.582 -34.219 -9.469 1 97.94 42 LEU B CA 1
ATOM 1550 C C . LEU B 1 42 ? 7.273 -33.562 -8.281 1 97.94 42 LEU B C 1
ATOM 1552 O O . LEU B 1 42 ? 6.605 -33.062 -7.371 1 97.94 42 LEU B O 1
ATOM 1556 N N . GLY B 1 43 ? 8.562 -33.656 -8.242 1 98.19 43 GLY B N 1
ATOM 1557 C CA . GLY B 1 43 ? 9.375 -32.844 -7.344 1 98.19 43 GLY B CA 1
ATOM 1558 C C . GLY B 1 43 ? 10.07 -31.688 -8.039 1 98.19 43 GLY B C 1
ATOM 1559 O O . GLY B 1 43 ? 10.758 -31.875 -9.047 1 98.19 43 GLY B O 1
ATOM 1560 N N . TRP B 1 44 ? 9.805 -30.469 -7.555 1 97.31 44 TRP B N 1
ATOM 1561 C CA . TRP B 1 44 ? 10.602 -29.391 -8.125 1 97.31 44 TRP B CA 1
ATOM 1562 C C . TRP B 1 44 ? 11.578 -28.828 -7.094 1 97.31 44 TRP B C 1
ATOM 1564 O O . TRP B 1 44 ? 11.305 -28.859 -5.891 1 97.31 44 TRP B O 1
ATOM 1574 N N . PHE B 1 45 ? 12.75 -28.375 -7.59 1 97.56 45 PHE B N 1
ATOM 1575 C CA . PHE B 1 45 ? 13.898 -27.828 -6.875 1 97.56 45 PHE B CA 1
ATOM 1576 C C . PHE B 1 45 ? 14.398 -26.547 -7.539 1 97.56 45 PHE B C 1
ATOM 1578 O O . PHE B 1 45 ? 15.273 -26.594 -8.398 1 97.56 45 PHE B O 1
ATOM 1585 N N . LEU B 1 46 ? 13.844 -25.516 -7.074 1 96.69 46 LEU B N 1
ATOM 1586 C CA . LEU B 1 46 ? 14.086 -24.25 -7.746 1 96.69 46 LEU B CA 1
ATOM 1587 C C . LEU B 1 46 ? 14.992 -23.359 -6.902 1 96.69 46 LEU B C 1
ATOM 1589 O O . LEU B 1 46 ? 15.297 -23.688 -5.754 1 96.69 46 LEU B O 1
ATOM 1593 N N . GLU B 1 47 ? 15.422 -22.266 -7.555 1 94.94 47 GLU B N 1
ATOM 1594 C CA . GLU B 1 47 ? 16.203 -21.281 -6.824 1 94.94 47 GLU B CA 1
ATOM 1595 C C . GLU B 1 47 ? 15.414 -20.688 -5.668 1 94.94 47 GLU B C 1
ATOM 1597 O O . GLU B 1 47 ? 14.219 -20.406 -5.805 1 94.94 47 GLU B O 1
ATOM 1602 N N . ARG B 1 48 ? 16.125 -20.422 -4.613 1 91.38 48 ARG B N 1
ATOM 1603 C CA . ARG B 1 48 ? 15.461 -19.828 -3.455 1 91.38 48 ARG B CA 1
ATOM 1604 C C . ARG B 1 48 ? 14.906 -18.453 -3.785 1 91.38 48 ARG B C 1
ATOM 1606 O O . ARG B 1 48 ? 15.555 -17.672 -4.48 1 91.38 48 ARG B O 1
ATOM 1613 N N . GLY B 1 49 ? 13.711 -18.25 -3.318 1 89.31 49 GLY B N 1
ATOM 1614 C CA . GLY B 1 49 ? 13.109 -16.938 -3.494 1 89.31 49 GLY B CA 1
ATOM 1615 C C . GLY B 1 49 ? 12.242 -16.844 -4.738 1 89.31 49 GLY B C 1
ATOM 1616 O O . GLY B 1 49 ? 11.469 -15.898 -4.883 1 89.31 49 GLY B O 1
ATOM 1617 N N . LEU B 1 50 ? 12.359 -17.766 -5.598 1 90.12 50 LEU B N 1
ATOM 1618 C CA . LEU B 1 50 ? 11.547 -17.781 -6.805 1 90.12 50 LEU B CA 1
ATOM 1619 C C . LEU B 1 50 ? 10.109 -18.188 -6.484 1 90.12 50 LEU B C 1
ATOM 1621 O O . LEU B 1 50 ? 9.875 -19.188 -5.812 1 90.12 50 LEU B O 1
ATOM 1625 N N . V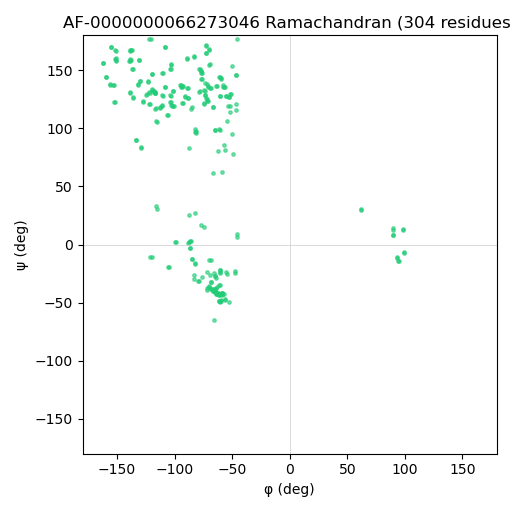AL B 1 51 ? 9.219 -17.359 -6.801 1 92.38 51 VAL B N 1
ATOM 1626 C CA 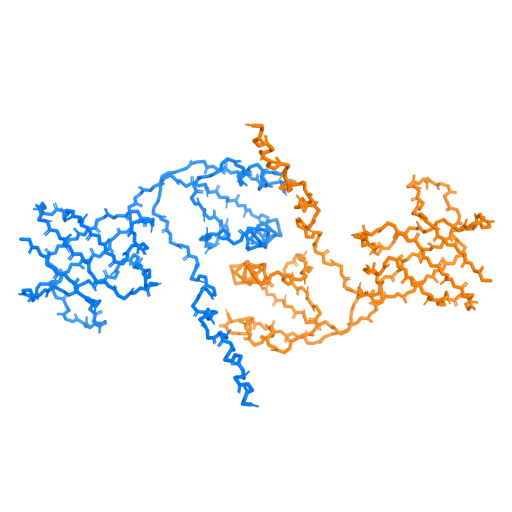. VAL B 1 51 ? 7.797 -17.672 -6.664 1 92.38 51 VAL B CA 1
ATOM 1627 C C . VAL B 1 51 ? 7.215 -18.047 -8.023 1 92.38 51 VAL B C 1
ATOM 1629 O O . VAL B 1 51 ? 7.277 -17.25 -8.969 1 92.38 51 VAL B O 1
ATOM 1632 N N . LEU B 1 52 ? 6.719 -19.203 -8.156 1 94.31 52 LEU B N 1
ATOM 1633 C CA . LEU B 1 52 ? 6.09 -19.625 -9.406 1 94.31 52 LEU B CA 1
ATOM 1634 C C . LEU B 1 52 ? 4.781 -18.891 -9.641 1 94.31 52 LEU B C 1
ATOM 1636 O O . LEU B 1 52 ? 3.979 -18.734 -8.711 1 94.31 52 LEU B O 1
ATOM 1640 N N . VAL B 1 53 ? 4.629 -18.438 -10.875 1 93 53 VAL B N 1
ATOM 1641 C CA . VAL B 1 53 ? 3.426 -17.688 -11.234 1 93 53 VAL B CA 1
ATOM 1642 C C . VAL B 1 53 ? 2.48 -18.594 -12.023 1 93 53 VAL B C 1
ATOM 1644 O O . VAL B 1 53 ? 2.92 -19.547 -12.672 1 93 53 VAL B O 1
ATOM 1647 N N . ASP B 1 54 ? 1.237 -18.281 -11.883 1 96.19 54 ASP B N 1
ATOM 1648 C CA . ASP B 1 54 ? 0.226 -19 -12.648 1 96.19 54 ASP B CA 1
ATOM 1649 C C . ASP B 1 54 ? 0.576 -19.016 -14.141 1 96.19 54 ASP B C 1
ATOM 1651 O O . ASP B 1 54 ? 0.841 -17.969 -14.734 1 96.19 54 ASP B O 1
ATOM 1655 N N . GLY B 1 55 ? 0.547 -20.156 -14.742 1 94.62 55 GLY B N 1
ATOM 1656 C CA . GLY B 1 55 ? 0.773 -20.312 -16.172 1 94.62 55 GLY B CA 1
ATOM 1657 C C . GLY B 1 55 ? 2.219 -20.609 -16.516 1 94.62 55 GLY B C 1
ATOM 1658 O O . GLY B 1 55 ? 2.521 -21.031 -17.641 1 94.62 55 GLY B O 1
ATOM 1659 N N . GLU B 1 56 ? 3.113 -20.484 -15.594 1 94.38 56 GLU B N 1
ATOM 1660 C CA . GLU B 1 56 ? 4.52 -20.75 -15.867 1 94.38 56 GLU B CA 1
ATOM 1661 C C . GLU B 1 56 ? 4.762 -22.25 -16.078 1 94.38 56 GLU B C 1
ATOM 1663 O O . GLU B 1 56 ? 3.949 -23.078 -15.664 1 94.38 56 GLU B O 1
ATOM 1668 N N . ILE B 1 57 ? 5.863 -22.5 -16.844 1 96.44 57 ILE B N 1
ATOM 1669 C CA . ILE B 1 57 ? 6.121 -23.875 -17.25 1 96.44 57 ILE B CA 1
ATOM 1670 C C . ILE B 1 57 ? 7.445 -24.344 -16.672 1 96.44 57 ILE B C 1
ATOM 1672 O O . ILE B 1 57 ? 8.445 -23.625 -16.719 1 96.44 57 ILE B O 1
ATOM 1676 N N . LEU B 1 58 ? 7.387 -25.5 -16.094 1 96.62 58 LEU B N 1
ATOM 1677 C CA . LEU B 1 58 ? 8.578 -26.172 -15.586 1 96.62 58 LEU B CA 1
ATOM 1678 C C . LEU B 1 58 ? 9.141 -27.156 -16.609 1 96.62 58 LEU B C 1
ATOM 1680 O O . LEU B 1 58 ? 8.375 -27.859 -17.266 1 96.62 58 LEU B O 1
ATOM 1684 N N . LYS B 1 59 ? 10.414 -27.141 -16.734 1 95.81 59 LYS B N 1
ATOM 1685 C CA . LYS B 1 59 ? 11.109 -28.141 -17.547 1 95.81 59 LYS B CA 1
ATOM 1686 C C . LYS B 1 59 ? 11.562 -29.312 -16.688 1 95.81 59 LYS B C 1
ATOM 1688 O O . LYS B 1 59 ? 12.367 -29.156 -15.766 1 95.81 59 LYS B O 1
ATOM 1693 N N . CYS B 1 60 ? 11.086 -30.453 -17.062 1 96.12 60 CYS B N 1
ATOM 1694 C CA . CYS B 1 60 ? 11.461 -31.641 -16.297 1 96.12 60 CYS B CA 1
ATOM 1695 C C . CYS B 1 60 ? 12.742 -32.25 -16.859 1 96.12 60 CYS B C 1
ATOM 1697 O O . CYS B 1 60 ? 13.102 -32.031 -18.016 1 96.12 60 CYS B O 1
ATOM 1699 N N . THR B 1 61 ? 13.375 -33.062 -15.984 1 95.56 61 THR B N 1
ATOM 1700 C CA . THR B 1 61 ? 14.656 -33.688 -16.344 1 95.56 61 THR B CA 1
ATOM 1701 C C . THR B 1 61 ? 14.484 -34.656 -17.5 1 95.56 61 T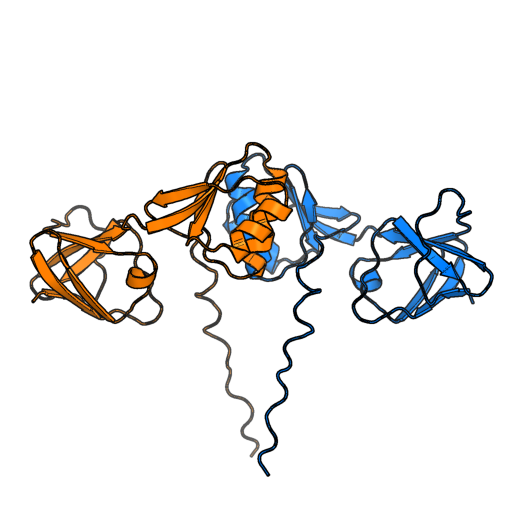HR B C 1
ATOM 1703 O O . THR B 1 61 ? 15.422 -34.906 -18.266 1 95.56 61 THR B O 1
ATOM 1706 N N . ASP B 1 62 ? 13.297 -35.25 -17.703 1 94.38 62 ASP B N 1
ATOM 1707 C CA . ASP B 1 62 ? 13.078 -36.219 -18.766 1 94.38 62 ASP B CA 1
ATOM 1708 C C . ASP B 1 62 ? 12.68 -35.531 -20.062 1 94.38 62 ASP B C 1
ATOM 1710 O O . ASP B 1 62 ? 12.375 -36.219 -21.062 1 94.38 62 ASP B O 1
ATOM 1714 N N . GLY B 1 63 ? 12.641 -34.219 -20.016 1 92.19 63 GLY B N 1
ATOM 1715 C CA . GLY B 1 63 ? 12.391 -33.469 -21.234 1 92.19 63 GLY B CA 1
ATOM 1716 C C . GLY B 1 63 ? 10.945 -33.031 -21.359 1 92.19 63 GLY B C 1
ATOM 1717 O O . GLY B 1 63 ? 10.602 -32.281 -22.297 1 92.19 63 GLY B O 1
ATOM 1718 N N . THR B 1 64 ? 10.133 -33.469 -20.469 1 93.5 64 THR B N 1
ATOM 1719 C CA . THR B 1 64 ? 8.734 -33.062 -20.531 1 93.5 64 THR B CA 1
ATOM 1720 C C . THR B 1 64 ? 8.547 -31.688 -19.859 1 93.5 64 THR B C 1
ATOM 1722 O O . THR B 1 64 ? 9.445 -31.188 -19.188 1 93.5 64 THR B O 1
ATOM 1725 N N . PHE B 1 65 ? 7.418 -31.047 -20.188 1 96.06 65 PHE B N 1
ATOM 1726 C CA . PHE B 1 65 ? 7.074 -29.734 -19.656 1 96.06 65 PHE B CA 1
ATOM 1727 C C . PHE B 1 65 ? 5.77 -29.781 -18.875 1 96.06 65 PHE B C 1
ATOM 1729 O O . PHE B 1 65 ? 4.785 -30.375 -19.328 1 96.06 65 PHE B O 1
ATOM 1736 N N . VAL B 1 66 ? 5.805 -29.172 -17.719 1 96.81 66 VAL B N 1
ATOM 1737 C CA . VAL B 1 66 ? 4.629 -29.156 -16.859 1 96.81 66 VAL B CA 1
ATOM 1738 C C . VAL B 1 66 ? 4.227 -27.703 -16.562 1 96.81 66 VAL B C 1
ATOM 1740 O O . VAL B 1 66 ? 5.062 -26.891 -16.156 1 96.81 66 VAL B O 1
ATOM 1743 N N . ARG B 1 67 ? 2.975 -27.406 -16.734 1 97.12 67 ARG B N 1
ATOM 1744 C CA . ARG B 1 67 ? 2.475 -26.062 -16.453 1 97.12 67 ARG B CA 1
ATOM 1745 C C . ARG B 1 67 ? 2.033 -25.938 -14.992 1 97.12 67 ARG B C 1
ATOM 1747 O O . ARG B 1 67 ? 1.367 -26.828 -14.469 1 97.12 67 ARG B O 1
ATOM 1754 N N . VAL B 1 68 ? 2.422 -24.891 -14.422 1 97.5 68 VAL B N 1
ATOM 1755 C CA . VAL B 1 68 ? 1.976 -24.562 -13.078 1 97.5 68 VAL B CA 1
ATOM 1756 C C . VAL B 1 68 ? 0.707 -23.719 -13.141 1 97.5 68 VAL B C 1
ATOM 1758 O O . VAL B 1 68 ? 0.672 -22.688 -13.828 1 97.5 68 VAL B O 1
ATOM 1761 N N . CYS B 1 69 ? -0.345 -24.156 -12.406 1 98 69 CYS B N 1
ATOM 1762 C CA . CYS B 1 69 ? -1.618 -23.453 -12.367 1 98 69 CYS B CA 1
ATOM 1763 C C . CYS B 1 69 ? -1.994 -23.094 -10.938 1 98 69 CYS B C 1
ATOM 1765 O O . CYS B 1 69 ? -1.813 -23.891 -10.016 1 98 69 CYS B O 1
ATOM 1767 N N . ALA B 1 70 ? -2.525 -21.891 -10.805 1 98.38 70 ALA B N 1
ATOM 1768 C CA . ALA B 1 70 ? -2.982 -21.469 -9.484 1 98.38 70 ALA B CA 1
ATOM 1769 C C . ALA B 1 70 ? -4.277 -22.172 -9.094 1 98.38 70 ALA B C 1
ATOM 1771 O O . ALA B 1 70 ? -5.242 -22.188 -9.859 1 98.38 70 ALA B O 1
ATOM 1772 N N . ALA B 1 71 ? -4.305 -22.75 -7.941 1 98.38 71 ALA B N 1
ATOM 1773 C CA . ALA B 1 71 ? -5.496 -23.406 -7.418 1 98.38 71 ALA B CA 1
ATOM 1774 C C . ALA B 1 71 ? -6.492 -22.391 -6.871 1 98.38 71 ALA B C 1
ATOM 1776 O O . ALA B 1 71 ? -6.105 -21.312 -6.438 1 98.38 71 ALA B O 1
ATOM 1777 N N . ASP B 1 72 ? -7.785 -22.781 -6.949 1 98.56 72 ASP B N 1
ATOM 1778 C CA . ASP B 1 72 ? -8.727 -22.047 -6.117 1 98.56 72 ASP B CA 1
ATOM 1779 C C . ASP B 1 72 ? -8.375 -22.188 -4.637 1 98.56 72 ASP B C 1
ATOM 1781 O O . ASP B 1 72 ? -8.117 -23.281 -4.152 1 98.56 72 ASP B O 1
ATOM 1785 N N . GLU B 1 73 ? -8.281 -21.062 -4.016 1 98.56 73 GLU B N 1
ATOM 1786 C CA . GLU B 1 73 ? -8.047 -21.062 -2.572 1 98.56 73 GLU B CA 1
ATOM 1787 C C . GLU B 1 73 ? -8.914 -20.031 -1.874 1 98.56 73 GLU B C 1
ATOM 1789 O O . GLU B 1 73 ? -9.609 -19.25 -2.531 1 98.56 73 GLU B O 1
ATOM 1794 N N . SER B 1 74 ? -8.961 -20.156 -0.522 1 98.81 74 SER B N 1
ATOM 1795 C CA . SER B 1 74 ? -9.766 -19.203 0.246 1 98.81 74 SER B CA 1
ATOM 1796 C C . SER B 1 74 ? -9.188 -17.797 0.161 1 98.81 74 SER B C 1
ATOM 1798 O O . SER B 1 74 ? -8.039 -17.562 0.55 1 98.81 74 SER B O 1
ATOM 1800 N N . VAL B 1 75 ? -10.023 -16.922 -0.407 1 98.88 75 VAL B N 1
ATOM 1801 C CA . VAL B 1 75 ? -9.555 -15.539 -0.559 1 98.88 75 VAL B CA 1
ATOM 1802 C C . VAL B 1 75 ? -10.617 -14.57 -0.038 1 98.88 75 VAL B C 1
ATOM 1804 O O . VAL B 1 75 ? -11.766 -14.961 0.189 1 98.88 75 VAL B O 1
ATOM 1807 N N . SER B 1 76 ? -10.188 -13.391 0.277 1 98.88 76 SER B N 1
ATOM 1808 C CA . SER B 1 76 ? -11.055 -12.234 0.519 1 98.88 76 SER B CA 1
ATOM 1809 C C . SER B 1 76 ? -11.047 -11.281 -0.671 1 98.88 76 SER B C 1
ATOM 1811 O O . SER B 1 76 ? -9.984 -10.805 -1.086 1 98.88 76 SER B O 1
ATOM 1813 N N . ASP B 1 77 ? -12.203 -11.109 -1.206 1 98.75 77 ASP B N 1
ATOM 1814 C CA . ASP B 1 77 ? -12.367 -10.18 -2.32 1 98.75 77 ASP B CA 1
ATOM 1815 C C . ASP B 1 77 ? -12.969 -8.859 -1.85 1 98.75 77 ASP B C 1
ATOM 1817 O O . ASP B 1 77 ? -13.977 -8.844 -1.149 1 98.75 77 ASP B O 1
ATOM 1821 N N . VAL B 1 78 ? -12.352 -7.777 -2.271 1 98.69 78 VAL B N 1
ATOM 1822 C CA . VAL B 1 78 ? -12.828 -6.43 -2.004 1 98.69 78 VAL B CA 1
ATOM 1823 C C . VAL B 1 78 ? -13.219 -5.746 -3.314 1 98.69 78 VAL B C 1
ATOM 1825 O O . VAL B 1 78 ? -12.352 -5.418 -4.129 1 98.69 78 VAL B O 1
ATOM 1828 N N . HIS B 1 79 ? -14.469 -5.629 -3.52 1 97.31 79 HIS B N 1
ATOM 1829 C CA . HIS B 1 79 ? -14.953 -4.926 -4.703 1 97.31 79 HIS B CA 1
ATOM 1830 C C . HIS B 1 79 ? -15.562 -3.576 -4.328 1 97.31 79 HIS B C 1
ATOM 1832 O O . HIS B 1 79 ? -16.266 -3.467 -3.326 1 97.31 79 HIS B O 1
ATOM 1838 N N . SER B 1 80 ? -15.227 -2.586 -5.078 1 96.75 80 SER B N 1
ATOM 1839 C CA . SER B 1 80 ? -15.82 -1.283 -4.809 1 96.75 80 SER B CA 1
ATOM 1840 C C . SER B 1 80 ? -15.734 -0.374 -6.031 1 96.75 80 SER B C 1
ATOM 1842 O O . SER B 1 80 ? -14.742 -0.393 -6.758 1 96.75 80 SER B O 1
ATOM 1844 N N . ASP B 1 81 ? -16.766 0.463 -6.254 1 94.62 81 ASP B N 1
ATOM 1845 C CA . ASP B 1 81 ? -16.734 1.531 -7.25 1 94.62 81 ASP B CA 1
ATOM 1846 C C . ASP B 1 81 ? -16.094 2.793 -6.672 1 94.62 81 ASP B C 1
ATOM 1848 O O . ASP B 1 81 ? -15.797 3.736 -7.41 1 94.62 81 ASP B O 1
ATOM 1852 N N . ASN B 1 82 ? -15.938 2.775 -5.391 1 96 82 ASN B N 1
ATOM 1853 C CA . ASN B 1 82 ? -15.242 3.881 -4.738 1 96 82 ASN B CA 1
ATOM 1854 C C . ASN B 1 82 ? -13.734 3.719 -4.824 1 96 82 ASN B C 1
ATOM 1856 O O . ASN B 1 82 ? -13.117 3.104 -3.951 1 96 82 ASN B O 1
ATOM 1860 N N . THR B 1 83 ? -13.164 4.348 -5.777 1 95.56 83 THR B N 1
ATOM 1861 C CA . THR B 1 83 ? -11.75 4.16 -6.086 1 95.56 83 THR B CA 1
ATOM 1862 C C . THR B 1 83 ? -10.875 4.723 -4.973 1 95.56 83 THR B C 1
ATOM 1864 O O . THR B 1 83 ? -9.781 4.211 -4.715 1 95.56 83 THR B O 1
ATOM 1867 N N . LEU B 1 84 ? -11.32 5.734 -4.355 1 96.94 84 LEU B N 1
ATOM 1868 C CA . LEU B 1 84 ? -10.57 6.32 -3.25 1 96.94 84 LEU B CA 1
ATOM 1869 C C . LEU B 1 84 ? -10.406 5.312 -2.115 1 96.94 84 LEU B C 1
ATOM 1871 O O . LEU B 1 84 ? -9.297 5.102 -1.626 1 96.94 84 LEU B O 1
ATOM 1875 N N . LEU B 1 85 ? -11.469 4.684 -1.723 1 97.25 85 LEU B N 1
ATOM 1876 C CA . LEU B 1 85 ? -11.422 3.721 -0.628 1 97.25 85 LEU B CA 1
ATOM 1877 C C . LEU B 1 85 ? -10.594 2.502 -1.017 1 97.25 85 LEU B C 1
ATOM 1879 O O . LEU B 1 85 ? -9.852 1.956 -0.19 1 97.25 85 LEU B O 1
ATOM 1883 N N . LEU B 1 86 ? -10.734 2.09 -2.279 1 97.94 86 LEU B N 1
ATOM 1884 C CA . LEU B 1 86 ? -9.953 0.95 -2.756 1 97.94 86 LEU B CA 1
ATOM 1885 C C . LEU B 1 86 ? -8.461 1.264 -2.736 1 97.94 86 LEU B C 1
ATOM 1887 O O . LEU B 1 86 ? -7.656 0.433 -2.312 1 97.94 86 LEU B O 1
ATOM 1891 N N . THR B 1 87 ? -8.109 2.439 -3.15 1 98.12 87 THR B N 1
ATOM 1892 C CA . THR B 1 87 ? -6.719 2.879 -3.176 1 98.12 87 THR B CA 1
ATOM 1893 C C . THR B 1 87 ? -6.156 2.975 -1.761 1 98.12 87 THR B C 1
ATOM 1895 O O . THR B 1 87 ? -5.031 2.541 -1.504 1 98.12 87 THR B O 1
ATOM 1898 N N . ARG B 1 88 ? -6.969 3.473 -0.847 1 98 88 ARG B N 1
ATOM 1899 C CA . ARG B 1 88 ? -6.559 3.549 0.551 1 98 88 ARG B CA 1
ATOM 1900 C C . ARG B 1 88 ? -6.32 2.158 1.13 1 98 88 ARG B C 1
ATOM 1902 O O . ARG B 1 88 ? -5.336 1.934 1.835 1 98 88 ARG B O 1
ATOM 1909 N N . ALA B 1 89 ? -7.227 1.288 0.789 1 98.38 89 ALA B N 1
ATOM 1910 C CA . ALA B 1 89 ? -7.074 -0.08 1.277 1 98.38 89 ALA B CA 1
ATOM 1911 C C . ALA B 1 89 ? -5.785 -0.709 0.758 1 98.38 89 ALA B C 1
ATOM 1913 O O . ALA B 1 89 ? -5.062 -1.371 1.508 1 98.38 89 ALA B O 1
ATOM 1914 N N . ALA B 1 90 ? -5.484 -0.531 -0.487 1 98.5 90 ALA B N 1
ATOM 1915 C CA . ALA B 1 90 ? -4.25 -1.063 -1.063 1 98.5 90 ALA B CA 1
ATOM 1916 C C . ALA B 1 90 ? -3.025 -0.521 -0.334 1 98.5 90 ALA B C 1
ATOM 1918 O O . ALA B 1 90 ? -2.092 -1.27 -0.036 1 98.5 90 ALA B O 1
ATOM 1919 N N . TYR B 1 91 ? -3.059 0.748 -0.039 1 98.44 91 TYR B N 1
ATOM 1920 C CA . TYR B 1 91 ? -1.962 1.371 0.693 1 98.44 91 TYR B CA 1
ATOM 1921 C C . TYR B 1 91 ? -1.78 0.723 2.061 1 98.44 91 TYR B C 1
ATOM 1923 O O . TYR B 1 91 ? -0.666 0.351 2.436 1 98.44 91 TYR B O 1
ATOM 1931 N N . HIS B 1 92 ? -2.822 0.565 2.805 1 97.81 92 HIS B N 1
ATOM 1932 C CA . HIS B 1 92 ? -2.744 0.015 4.152 1 97.81 92 HIS B CA 1
ATOM 1933 C C . HIS B 1 92 ? -2.32 -1.449 4.125 1 97.81 92 HIS B C 1
ATOM 1935 O O . HIS B 1 92 ? -1.551 -1.894 4.98 1 97.81 92 HIS B O 1
ATOM 1941 N N . LEU B 1 93 ? -2.832 -2.211 3.178 1 98.06 93 LEU B N 1
ATOM 1942 C CA . LEU B 1 93 ? -2.424 -3.604 3.031 1 98.06 93 LEU B CA 1
ATOM 1943 C C . LEU B 1 93 ? -0.95 -3.701 2.648 1 98.06 93 LEU B C 1
ATOM 1945 O O . LEU B 1 93 ? -0.24 -4.594 3.115 1 98.06 93 LEU B O 1
ATOM 1949 N N . GLY B 1 94 ? -0.489 -2.793 1.766 1 97.31 94 GLY B N 1
ATOM 1950 C CA . GLY B 1 94 ? 0.931 -2.707 1.465 1 97.31 94 GLY B CA 1
ATOM 1951 C C . GLY B 1 94 ? 1.783 -2.414 2.686 1 97.31 94 GLY B C 1
ATOM 1952 O O . GLY B 1 94 ? 2.832 -3.033 2.881 1 97.31 94 GLY B O 1
ATOM 1953 N N . ASN B 1 95 ? 1.311 -1.521 3.52 1 95.88 95 ASN B N 1
ATOM 1954 C CA . ASN B 1 95 ? 2.02 -1.151 4.738 1 95.88 95 ASN B CA 1
ATOM 1955 C C . ASN B 1 95 ? 2.201 -2.35 5.668 1 95.88 95 ASN B C 1
ATOM 1957 O O . ASN B 1 95 ? 3.156 -2.4 6.441 1 95.88 95 ASN B O 1
ATOM 1961 N N . ARG B 1 96 ? 1.384 -3.283 5.523 1 96.25 96 ARG B N 1
ATOM 1962 C CA . ARG B 1 96 ? 1.441 -4.492 6.34 1 96.25 96 ARG B CA 1
ATOM 1963 C C . ARG B 1 96 ? 2.127 -5.629 5.586 1 96.25 96 ARG B C 1
ATOM 1965 O O . ARG B 1 96 ? 2.178 -6.762 6.074 1 96.25 96 ARG B O 1
ATOM 1972 N N . HIS B 1 97 ? 2.594 -5.375 4.387 1 96.94 97 HIS B N 1
ATOM 1973 C CA . HIS B 1 97 ? 3.301 -6.316 3.527 1 96.94 97 HIS B CA 1
ATOM 1974 C C . HIS B 1 97 ? 2.418 -7.508 3.17 1 96.94 97 HIS B C 1
ATOM 1976 O O . HIS B 1 97 ? 2.908 -8.633 3.029 1 96.94 97 HIS B O 1
ATOM 1982 N N . VAL B 1 98 ? 1.182 -7.32 3.105 1 97.69 98 VAL B N 1
ATOM 1983 C CA . VAL B 1 98 ? 0.251 -8.367 2.707 1 97.69 98 VAL B CA 1
ATOM 1984 C C . VAL B 1 98 ? 0.404 -8.656 1.214 1 97.69 98 VAL B C 1
ATOM 1986 O O . VAL B 1 98 ? 0.285 -7.75 0.387 1 97.69 98 VAL B O 1
ATOM 1989 N N . PRO B 1 99 ? 0.692 -9.922 0.841 1 97.44 99 PRO B N 1
ATOM 1990 C CA . PRO B 1 99 ? 0.554 -10.211 -0.589 1 97.44 99 PRO B CA 1
ATOM 1991 C C . PRO B 1 99 ? -0.815 -9.812 -1.14 1 97.44 99 PRO B C 1
ATOM 1993 O O . PRO B 1 99 ? -1.845 -10.211 -0.588 1 97.44 99 PRO B O 1
ATOM 1996 N N . LEU B 1 100 ? -0.854 -9.031 -2.203 1 98.62 100 LEU B N 1
ATOM 1997 C CA . LEU B 1 100 ? -2.102 -8.43 -2.668 1 98.62 100 LEU B CA 1
ATOM 1998 C C . LEU B 1 100 ? -2.225 -8.539 -4.184 1 98.62 100 LEU B C 1
ATOM 2000 O O . LEU B 1 100 ? -1.282 -8.211 -4.91 1 98.62 100 LEU B O 1
ATOM 2004 N N . GLU B 1 101 ? -3.312 -9.086 -4.602 1 98.44 101 GLU B N 1
ATOM 2005 C CA . GLU B 1 101 ? -3.697 -8.977 -6.004 1 98.44 101 GLU B CA 1
ATOM 2006 C C . GLU B 1 101 ? -4.523 -7.723 -6.258 1 98.44 101 GLU B C 1
ATOM 2008 O O . GLU B 1 101 ? -5.516 -7.477 -5.566 1 98.44 101 GLU B O 1
ATOM 2013 N N . VAL B 1 102 ? -4.094 -6.949 -7.176 1 98.31 102 VAL B N 1
ATOM 2014 C CA . VAL B 1 102 ? -4.777 -5.703 -7.512 1 98.31 102 VAL B CA 1
ATOM 2015 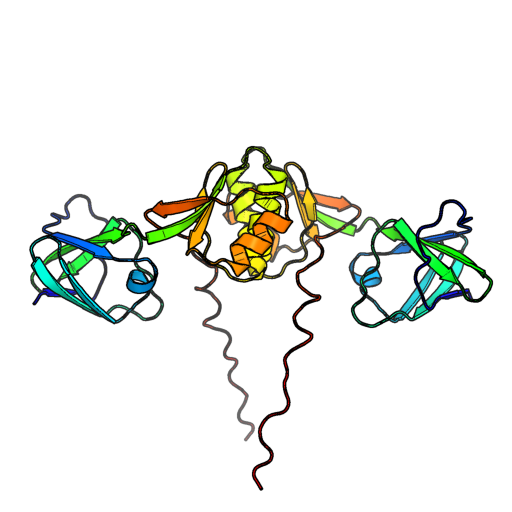C C . VAL B 1 102 ? -5.379 -5.809 -8.914 1 98.31 102 VAL B C 1
ATOM 2017 O O . VAL B 1 102 ? -4.66 -6.016 -9.891 1 98.31 102 VAL B O 1
ATOM 2020 N N . GLY B 1 103 ? -6.676 -5.695 -8.977 1 96.94 103 GLY B N 1
ATOM 2021 C CA . GLY B 1 103 ? -7.375 -5.703 -10.258 1 96.94 103 GLY B CA 1
ATOM 2022 C C . GLY B 1 103 ? -8.195 -4.449 -10.492 1 96.94 103 GLY B C 1
ATOM 2023 O O . GLY B 1 103 ? -8.188 -3.533 -9.672 1 96.94 103 GLY B O 1
ATOM 2024 N N . ALA B 1 104 ? -8.805 -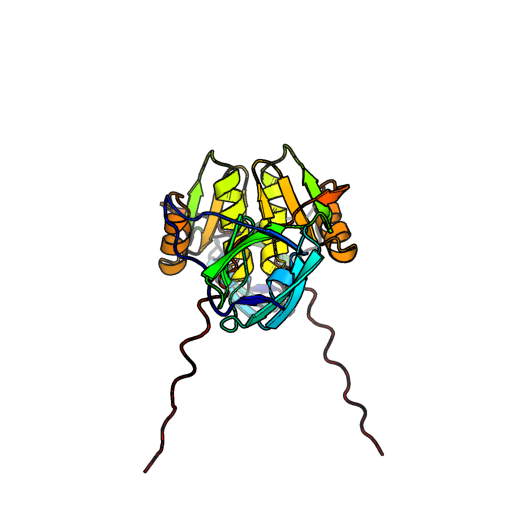4.375 -11.68 1 95.25 104 ALA B N 1
ATOM 2025 C CA . ALA B 1 104 ? -9.688 -3.246 -11.977 1 95.25 104 ALA B CA 1
ATOM 2026 C C . ALA B 1 104 ? -10.914 -3.256 -11.078 1 95.25 104 ALA B C 1
ATOM 2028 O O . ALA B 1 104 ? -11.844 -4.047 -11.281 1 95.25 104 ALA B O 1
ATOM 2029 N N . GLY B 1 105 ? -10.875 -2.457 -10.016 1 95.75 105 GLY B N 1
ATOM 2030 C CA . GLY B 1 105 ? -12.031 -2.301 -9.148 1 95.75 105 GLY B CA 1
ATOM 2031 C C . GLY B 1 105 ? -12.062 -3.303 -8.008 1 95.75 105 GLY B C 1
ATOM 2032 O O . GLY B 1 105 ? -13.086 -3.455 -7.34 1 95.75 105 GLY B O 1
ATOM 2033 N N . TYR B 1 106 ? -10.961 -4.027 -7.91 1 97.81 106 TYR B N 1
ATOM 2034 C CA . TYR B 1 106 ? -11.023 -4.961 -6.793 1 97.81 106 TYR B CA 1
ATOM 2035 C C . TYR B 1 106 ? -9.633 -5.254 -6.242 1 97.81 106 TYR B C 1
ATOM 2037 O O . TYR B 1 106 ? -8.625 -4.992 -6.906 1 97.81 106 TYR B O 1
ATOM 2045 N N . LEU B 1 107 ? -9.578 -5.688 -5.055 1 98.75 107 LEU B N 1
ATOM 2046 C CA . LEU B 1 107 ? -8.43 -6.262 -4.359 1 98.75 107 LEU B CA 1
ATOM 2047 C C . LEU B 1 107 ? -8.727 -7.691 -3.914 1 98.75 107 LEU B C 1
ATOM 2049 O O . LEU B 1 107 ? -9.867 -8.016 -3.564 1 98.75 107 LEU B O 1
ATOM 2053 N N . ARG B 1 108 ? -7.672 -8.516 -3.926 1 98.81 108 ARG B N 1
ATOM 2054 C CA . ARG B 1 108 ? -7.789 -9.891 -3.453 1 98.81 108 ARG B CA 1
ATOM 2055 C C . ARG B 1 108 ? -6.578 -10.289 -2.621 1 98.81 108 ARG B C 1
ATOM 2057 O O . ARG B 1 108 ? -5.441 -9.977 -2.98 1 98.81 108 ARG B O 1
ATOM 2064 N N . TYR B 1 109 ? -6.809 -10.852 -1.465 1 98.75 109 TYR B N 1
ATOM 2065 C CA . TYR B 1 109 ? -5.762 -11.422 -0.627 1 98.75 109 TYR B CA 1
ATOM 2066 C C . TYR B 1 109 ? -6.207 -12.742 -0.017 1 98.75 109 TYR B C 1
ATOM 2068 O O . TYR B 1 109 ? -7.383 -13.102 -0.089 1 98.75 109 TYR B O 1
ATOM 2076 N N . GLN B 1 110 ? -5.23 -13.562 0.403 1 98.62 110 GLN B N 1
ATOM 2077 C CA . GLN B 1 110 ? -5.602 -14.797 1.091 1 98.62 110 GLN B CA 1
ATOM 2078 C C . GLN B 1 110 ? -6.461 -14.5 2.318 1 98.62 110 GLN B C 1
ATOM 2080 O O . GLN B 1 110 ? -6.18 -13.562 3.068 1 98.62 110 GLN B O 1
ATOM 2085 N N . HIS B 1 111 ? -7.453 -15.242 2.457 1 98.69 111 HIS B N 1
ATOM 2086 C CA . HIS B 1 111 ? -8.453 -14.953 3.477 1 98.69 111 HIS B CA 1
ATOM 2087 C C . HIS B 1 111 ? -7.82 -14.844 4.859 1 98.69 111 HIS B C 1
ATOM 2089 O O . HIS B 1 111 ? -7.078 -15.734 5.277 1 98.69 111 HIS B O 1
ATOM 2095 N N . ASP B 1 112 ? -8.125 -13.742 5.516 1 98.44 112 ASP B N 1
ATOM 2096 C CA . ASP B 1 112 ? -7.676 -13.43 6.867 1 98.44 112 ASP B CA 1
ATOM 2097 C C . ASP B 1 112 ? -8.664 -12.516 7.582 1 98.44 112 ASP B C 1
ATOM 2099 O O . ASP B 1 112 ? -8.883 -11.375 7.156 1 98.44 112 ASP B O 1
ATOM 2103 N N . HIS B 1 113 ? -9.164 -12.906 8.664 1 98.06 113 HIS B N 1
ATOM 2104 C CA . HIS B 1 113 ? -10.25 -12.188 9.32 1 98.06 113 HIS B CA 1
ATOM 2105 C C . HIS B 1 113 ? -9.773 -10.852 9.883 1 98.06 113 HIS B C 1
ATOM 2107 O O . HIS B 1 113 ? -10.523 -9.883 9.914 1 98.06 113 HIS B O 1
ATOM 2113 N N . VAL B 1 114 ? -8.531 -10.852 10.398 1 98.25 114 VAL B N 1
ATOM 2114 C CA . VAL B 1 114 ? -7.98 -9.609 10.93 1 98.25 114 VAL B CA 1
ATOM 2115 C C . VAL B 1 114 ? -7.879 -8.57 9.812 1 98.25 114 VAL B C 1
ATOM 2117 O O . VAL B 1 114 ? -8.258 -7.41 10 1 98.25 114 VAL B O 1
ATOM 2120 N N . LEU B 1 115 ? -7.426 -9.008 8.617 1 98.5 115 LEU B N 1
ATOM 2121 C CA . LEU B 1 115 ? -7.332 -8.117 7.469 1 98.5 115 LEU B CA 1
ATOM 2122 C C . LEU B 1 115 ? -8.719 -7.703 6.984 1 98.5 115 LEU B C 1
ATOM 2124 O O . LEU B 1 115 ? -8.922 -6.559 6.574 1 98.5 115 LEU B O 1
ATOM 2128 N N . ASP B 1 116 ? -9.633 -8.648 7.031 1 98.62 116 ASP B N 1
ATOM 2129 C CA . ASP B 1 116 ? -11.016 -8.336 6.672 1 98.62 116 ASP B CA 1
ATOM 2130 C C . ASP B 1 116 ? -11.555 -7.195 7.531 1 98.62 116 ASP B C 1
ATOM 2132 O O . ASP B 1 116 ? -12.156 -6.25 7.016 1 98.62 116 ASP B O 1
ATOM 2136 N N . ASP B 1 117 ? -11.344 -7.32 8.797 1 98.31 117 ASP B N 1
ATOM 2137 C CA . ASP B 1 117 ? -11.828 -6.312 9.734 1 98.31 117 ASP B CA 1
ATOM 2138 C C . ASP B 1 117 ? -11.203 -4.949 9.453 1 98.31 117 ASP B C 1
ATOM 2140 O O . ASP B 1 117 ? -11.875 -3.922 9.508 1 98.31 117 ASP B O 1
ATOM 2144 N N . MET B 1 118 ? -9.969 -4.973 9.188 1 97.38 118 MET B N 1
ATOM 2145 C CA . MET B 1 118 ? -9.289 -3.727 8.859 1 97.38 118 MET B CA 1
ATOM 2146 C C . MET B 1 118 ? -9.906 -3.074 7.629 1 97.38 118 MET B C 1
ATOM 2148 O O . MET B 1 118 ? -10.211 -1.879 7.641 1 97.38 118 MET B O 1
ATOM 2152 N N . VAL B 1 119 ? -10.109 -3.867 6.586 1 98.31 119 VAL B N 1
ATOM 2153 C CA . VAL B 1 119 ? -10.648 -3.373 5.32 1 98.31 119 VAL B CA 1
ATOM 2154 C C . VAL B 1 119 ? -12.078 -2.883 5.516 1 98.31 119 VAL B C 1
ATOM 2156 O O . VAL B 1 119 ? -12.453 -1.824 5.008 1 98.31 119 VAL B O 1
ATOM 2159 N N . ARG B 1 120 ? -12.844 -3.605 6.297 1 98.06 120 ARG B N 1
ATOM 2160 C CA . ARG B 1 120 ? -14.203 -3.178 6.613 1 98.06 120 ARG B CA 1
ATOM 2161 C C . ARG B 1 120 ? -14.195 -1.867 7.395 1 98.06 120 ARG B C 1
ATOM 2163 O O . ARG B 1 120 ? -15.078 -1.022 7.207 1 98.06 120 ARG B O 1
ATOM 2170 N N . GLY B 1 121 ? -13.234 -1.748 8.242 1 97.06 121 GLY B N 1
ATOM 2171 C CA . GLY B 1 121 ? -13.078 -0.513 8.992 1 97.06 121 GLY B CA 1
ATOM 2172 C C . GLY B 1 121 ? -12.852 0.7 8.109 1 97.06 121 GLY B C 1
ATOM 2173 O O . GLY B 1 121 ? -13.156 1.827 8.508 1 97.06 121 GLY B O 1
ATOM 2174 N N . LEU B 1 122 ? -12.383 0.484 6.898 1 96.25 122 LEU B N 1
ATOM 2175 C CA . LEU B 1 122 ? -12.156 1.564 5.945 1 96.25 122 LEU B CA 1
ATOM 2176 C C . LEU B 1 122 ? -13.43 1.869 5.16 1 96.25 122 LEU B C 1
ATOM 2178 O O . LEU B 1 122 ? -13.453 2.791 4.344 1 96.25 122 LEU B O 1
ATOM 2182 N N . GLY B 1 123 ? -14.477 1.088 5.426 1 97.25 123 GLY B N 1
ATOM 2183 C CA . GLY B 1 123 ? -15.75 1.339 4.781 1 97.25 123 GLY B CA 1
ATOM 2184 C C . GLY B 1 123 ? -15.992 0.456 3.57 1 97.25 123 GLY B C 1
ATOM 2185 O O . GLY B 1 123 ? -16.906 0.707 2.787 1 97.25 123 GLY B O 1
ATOM 2186 N N . LEU B 1 124 ? -15.164 -0.595 3.398 1 98.38 124 LEU B N 1
ATOM 2187 C CA . LEU B 1 124 ? -15.281 -1.461 2.23 1 98.38 124 LEU B CA 1
ATOM 2188 C C . LEU B 1 124 ? -15.961 -2.777 2.596 1 98.38 124 LEU B C 1
ATOM 2190 O O . LEU B 1 124 ? -15.945 -3.186 3.758 1 98.38 124 LEU B O 1
ATOM 2194 N N . HIS B 1 125 ? -16.531 -3.328 1.566 1 98 125 HIS B N 1
ATOM 2195 C CA . HIS B 1 125 ? -17.141 -4.648 1.729 1 98 125 HIS B CA 1
ATOM 2196 C C . HIS B 1 125 ? -16.156 -5.75 1.334 1 98 125 HIS B C 1
ATOM 2198 O O . HIS B 1 125 ? -15.461 -5.633 0.321 1 98 125 HIS B O 1
ATOM 2204 N N . VAL B 1 126 ? -16.109 -6.793 2.17 1 98.69 126 VAL B N 1
ATOM 2205 C CA . VAL B 1 126 ? -15.25 -7.938 1.915 1 98.69 126 VAL B CA 1
ATOM 2206 C C . VAL B 1 126 ? -16.094 -9.195 1.728 1 98.69 126 VAL B C 1
ATOM 2208 O O . VAL B 1 126 ? -16.984 -9.469 2.529 1 98.69 126 VAL B O 1
ATOM 2211 N N . ALA B 1 127 ? -15.836 -9.906 0.689 1 98.44 127 ALA B N 1
ATOM 2212 C CA . ALA B 1 127 ? -16.531 -11.156 0.421 1 98.44 127 ALA B CA 1
ATOM 2213 C C . ALA B 1 127 ? -15.57 -12.336 0.42 1 98.44 127 ALA B C 1
ATOM 2215 O O . ALA B 1 127 ? -14.523 -12.289 -0.223 1 98.44 127 ALA B O 1
ATOM 2216 N N . ALA B 1 128 ? -15.961 -13.359 1.144 1 97.94 128 ALA B N 1
ATOM 2217 C CA . ALA B 1 128 ? -15.203 -14.609 1.067 1 97.94 128 ALA B CA 1
ATOM 2218 C C . ALA B 1 128 ? -15.461 -15.328 -0.256 1 97.94 128 ALA B C 1
ATOM 2220 O O . ALA B 1 128 ? -16.594 -15.367 -0.738 1 97.94 128 ALA B O 1
ATOM 2221 N N . ALA B 1 129 ? -14.383 -15.867 -0.809 1 98.38 129 ALA B N 1
ATOM 2222 C CA . ALA B 1 129 ? -14.508 -16.578 -2.082 1 98.38 129 ALA B CA 1
ATOM 2223 C C . ALA B 1 129 ? -13.445 -17.656 -2.209 1 98.38 129 ALA B C 1
ATOM 2225 O O . ALA B 1 129 ? -12.586 -17.797 -1.336 1 98.38 129 ALA B O 1
ATOM 2226 N N . ARG B 1 130 ? -13.625 -18.5 -3.158 1 98.62 130 ARG B N 1
ATOM 2227 C CA . ARG B 1 130 ? -12.594 -19.406 -3.641 1 98.62 130 ARG B CA 1
ATOM 2228 C C . ARG B 1 130 ? -12.141 -19.031 -5.047 1 98.62 130 ARG B C 1
ATOM 2230 O O . ARG B 1 130 ? -12.969 -18.922 -5.957 1 98.62 130 ARG B O 1
ATOM 2237 N N . ALA B 1 131 ? -10.891 -18.719 -5.223 1 98.38 131 ALA B N 1
ATOM 2238 C CA . ALA B 1 131 ? -10.359 -18.266 -6.5 1 98.38 131 ALA B CA 1
ATOM 2239 C C . ALA B 1 131 ? -8.836 -18.391 -6.531 1 98.38 131 ALA B C 1
ATOM 2241 O O . ALA B 1 131 ? -8.188 -18.469 -5.484 1 98.38 131 ALA B O 1
ATOM 2242 N N . PRO B 1 132 ? -8.289 -18.484 -7.793 1 98.12 132 PRO B N 1
ATOM 2243 C CA . PRO B 1 132 ? -6.824 -18.391 -7.867 1 98.12 132 PRO B CA 1
ATOM 2244 C C . PRO B 1 132 ? -6.293 -17.062 -7.316 1 98.12 132 PRO B C 1
ATOM 2246 O O . PRO B 1 132 ? -6.961 -16.031 -7.422 1 98.12 132 PRO B O 1
ATOM 2249 N N . PHE B 1 133 ? -5.219 -17.125 -6.672 1 98.12 133 PHE B N 1
ATOM 2250 C CA . PHE B 1 133 ? -4.602 -15.945 -6.066 1 98.12 133 PHE B CA 1
ATOM 2251 C C . PHE B 1 133 ? -3.248 -15.656 -6.703 1 98.12 133 PHE B C 1
ATOM 2253 O O . PHE B 1 133 ? -2.344 -16.5 -6.66 1 98.12 133 PHE B O 1
ATOM 2260 N N . ASN B 1 134 ? -3.131 -14.484 -7.344 1 96.31 134 ASN B N 1
ATOM 2261 C CA . ASN B 1 134 ? -1.929 -14.031 -8.039 1 96.31 134 ASN B CA 1
ATOM 2262 C C . ASN B 1 134 ? -1.531 -12.625 -7.605 1 96.31 134 ASN B C 1
ATOM 2264 O O . ASN B 1 134 ? -1.854 -11.648 -8.289 1 96.31 134 ASN B O 1
ATOM 2268 N N . PRO B 1 135 ? -0.821 -12.562 -6.496 1 97.12 135 PRO B N 1
ATOM 2269 C CA . PRO B 1 135 ? -0.505 -11.242 -5.945 1 97.12 135 PRO B CA 1
ATOM 2270 C C . PRO B 1 135 ? 0.541 -10.492 -6.766 1 97.12 135 PRO B C 1
ATOM 2272 O O . PRO B 1 135 ? 1.223 -11.094 -7.598 1 97.12 135 PRO B O 1
ATOM 2275 N N . GLU B 1 136 ? 0.59 -9.141 -6.457 1 94.5 136 GLU B N 1
ATOM 2276 C CA . GLU B 1 136 ? 1.638 -8.281 -7.008 1 94.5 136 GLU B CA 1
ATOM 2277 C C . GLU B 1 136 ? 3.023 -8.797 -6.633 1 94.5 136 GLU B C 1
ATOM 2279 O O . GLU B 1 136 ? 3.203 -9.391 -5.566 1 94.5 136 GLU B O 1
ATOM 2284 N N . ASN B 1 137 ? 3.854 -8.75 -7.648 1 78.19 137 ASN B N 1
ATOM 2285 C CA . ASN B 1 137 ? 5.227 -9.133 -7.336 1 78.19 137 ASN B CA 1
ATOM 2286 C C . ASN B 1 137 ? 5.844 -8.195 -6.301 1 78.19 137 ASN B C 1
ATOM 2288 O O . ASN B 1 137 ? 5.645 -6.98 -6.355 1 78.19 137 ASN B O 1
ATOM 2292 N N . GLY B 1 138 ? 5.879 -8.562 -5.09 1 57.03 138 GLY B N 1
ATOM 2293 C CA . GLY B 1 138 ? 6.484 -7.727 -4.062 1 57.03 138 GLY B CA 1
ATOM 2294 C C . GLY B 1 138 ? 7.836 -7.168 -4.465 1 57.03 138 GLY B C 1
ATOM 2295 O O . GLY B 1 138 ? 8.445 -7.641 -5.43 1 57.03 138 GLY B O 1
ATOM 2296 N N . ALA B 1 139 ? 8.297 -5.859 -4.055 1 48.22 139 ALA B N 1
ATOM 2297 C CA . ALA B 1 139 ? 9.695 -5.434 -4.031 1 48.22 139 ALA B CA 1
ATOM 2298 C C . ALA B 1 139 ? 10.578 -6.5 -3.402 1 48.22 139 ALA B C 1
ATOM 2300 O O . ALA B 1 139 ? 11.727 -6.23 -3.043 1 48.22 139 ALA B O 1
ATOM 2301 N N . TYR B 1 140 ? 10.109 -7.605 -3.156 1 41.81 140 TYR B N 1
ATOM 2302 C CA . TYR B 1 140 ? 10.922 -8.57 -2.428 1 41.81 140 TYR B CA 1
ATOM 2303 C C . TYR B 1 140 ? 12.258 -8.797 -3.121 1 41.81 140 TYR B C 1
ATOM 2305 O O . TYR B 1 140 ? 13.141 -9.469 -2.58 1 41.81 140 TYR B O 1
ATOM 2313 N N . HIS B 1 141 ? 12.383 -8.578 -4.316 1 42.28 141 HIS B N 1
ATOM 2314 C CA . HIS B 1 141 ? 13.656 -8.961 -4.922 1 42.28 141 HIS B CA 1
ATOM 2315 C C . HIS B 1 141 ? 14.781 -8.016 -4.484 1 42.28 141 HIS B C 1
ATOM 2317 O O . HIS B 1 141 ? 15.961 -8.359 -4.602 1 42.28 141 HIS B O 1
ATOM 2323 N N . GLY B 1 142 ? 14.555 -6.773 -4.062 1 35.22 142 GLY B N 1
ATOM 2324 C CA . GLY B 1 142 ? 15.703 -5.879 -4.035 1 35.22 142 GLY B CA 1
ATOM 2325 C C . GLY B 1 142 ? 16.547 -6.031 -2.783 1 35.22 142 GLY B C 1
ATOM 2326 O O . GLY B 1 142 ? 17.516 -5.293 -2.586 1 35.22 142 GLY B O 1
ATOM 2327 N N . THR B 1 143 ? 15.992 -6.398 -1.695 1 35.56 143 THR B N 1
ATOM 2328 C CA . THR B 1 143 ? 16.891 -6.184 -0.561 1 35.56 143 THR B CA 1
ATOM 2329 C C . THR B 1 143 ? 18 -7.223 -0.547 1 35.56 143 THR B C 1
ATOM 2331 O O . THR B 1 143 ? 17.938 -8.203 0.197 1 35.56 143 THR B O 1
ATOM 2334 N N . GLY B 1 144 ? 18.281 -7.977 -1.577 1 32.31 144 GLY B N 1
ATOM 2335 C CA . GLY B 1 144 ? 19.438 -8.82 -1.37 1 32.31 144 GLY B CA 1
ATOM 2336 C C . GLY B 1 144 ? 20.688 -8.031 -1.018 1 32.31 144 GLY B C 1
ATOM 2337 O O . GLY B 1 144 ? 21.75 -8.617 -0.765 1 32.31 144 GLY B O 1
ATOM 2338 N N . GLY B 1 145 ? 20.875 -6.906 -1.732 1 30.84 145 GLY B N 1
ATOM 2339 C CA . GLY B 1 145 ? 22.297 -6.617 -1.9 1 30.84 145 GLY B CA 1
ATOM 2340 C C . GLY B 1 145 ? 23 -6.289 -0.596 1 30.84 145 GLY B C 1
ATOM 2341 O O . GLY B 1 145 ? 24.125 -6.727 -0.365 1 30.84 145 GLY B O 1
ATOM 2342 N N . HIS B 1 146 ? 22.688 -5.156 0.137 1 32.97 146 HIS B N 1
ATOM 2343 C CA . HIS B 1 146 ? 23.844 -4.344 0.53 1 32.97 146 HIS B CA 1
ATOM 2344 C C . HIS B 1 146 ? 24.422 -4.824 1.854 1 32.97 146 HIS B C 1
ATOM 2346 O O . HIS B 1 146 ? 24.047 -4.328 2.92 1 32.97 146 HIS B O 1
ATOM 2352 N N . HIS B 1 147 ? 24.312 -6.055 2.354 1 32.47 147 HIS B N 1
ATOM 2353 C CA . HIS B 1 147 ? 25.047 -6.141 3.611 1 32.47 147 HIS B CA 1
ATOM 2354 C C . HIS B 1 147 ? 26.547 -6.004 3.385 1 32.47 147 HIS B C 1
ATOM 2356 O O . HIS B 1 147 ? 27.188 -6.934 2.887 1 32.47 147 HIS B O 1
ATOM 2362 N N . HIS B 1 148 ? 27.125 -4.855 2.836 1 29.42 148 HIS B N 1
ATOM 2363 C CA . HIS B 1 148 ? 28.578 -4.699 2.758 1 29.42 148 HIS B CA 1
ATOM 2364 C C . HIS B 1 148 ? 29.234 -4.996 4.102 1 29.42 148 HIS B C 1
ATOM 2366 O O . HIS B 1 148 ? 28.594 -4.922 5.148 1 29.42 148 HIS B O 1
ATOM 2372 N N . HIS B 1 149 ? 30.625 -5.449 3.932 1 31.36 149 HIS B N 1
ATOM 2373 C CA . HIS B 1 149 ? 31.922 -5.867 4.461 1 31.36 149 HIS B CA 1
ATOM 2374 C C . HIS B 1 149 ? 32.531 -4.781 5.34 1 31.36 149 HIS B C 1
ATOM 2376 O O . HIS B 1 149 ? 32.875 -3.697 4.855 1 31.36 149 HIS B O 1
ATOM 2382 N N . HIS B 1 150 ? 32.031 -4.312 6.449 1 28.16 150 HIS B N 1
ATOM 2383 C CA . HIS B 1 150 ? 32.844 -3.381 7.227 1 28.16 150 HIS B CA 1
ATOM 2384 C C . HIS B 1 150 ? 34.281 -3.873 7.359 1 28.16 150 HIS B C 1
ATOM 2386 O O . HIS B 1 150 ? 34.531 -5.07 7.234 1 28.16 150 HIS B O 1
ATOM 2392 N N . HIS B 1 151 ? 35.188 -2.975 8.055 1 30.22 151 HIS B N 1
ATOM 2393 C CA . HIS B 1 151 ? 36.469 -2.318 8.258 1 30.22 151 HIS B CA 1
ATOM 2394 C C . HIS B 1 151 ? 37.375 -3.17 9.125 1 30.22 151 HIS B C 1
ATOM 2396 O O . HIS B 1 151 ? 37.062 -3.475 10.273 1 30.22 151 HIS B O 1
ATOM 2402 N N . ASP B 1 152 ? 38.062 -4.156 8.516 1 27.8 152 ASP B N 1
ATOM 2403 C CA . ASP B 1 152 ? 39.25 -4.758 9.141 1 27.8 152 ASP B CA 1
ATOM 2404 C C . ASP B 1 152 ? 40.312 -3.705 9.445 1 27.8 152 ASP B C 1
ATOM 2406 O O . ASP B 1 152 ? 40.781 -3 8.547 1 27.8 152 ASP B O 1
ATOM 2410 N N . HIS B 1 153 ? 40.281 -2.992 10.578 1 26.11 153 HIS B N 1
ATOM 2411 C CA . HIS B 1 153 ? 41.438 -2.266 11.109 1 26.11 153 HIS B CA 1
ATOM 2412 C C . HIS B 1 153 ? 42.625 -3.184 11.266 1 26.11 153 HIS B C 1
ATOM 2414 O O . HIS B 1 153 ? 42.531 -4.273 11.828 1 26.11 153 HIS B O 1
ATOM 2420 N N . GLU B 1 154 ? 43.625 -3.039 10.352 1 22.02 154 GLU B N 1
ATOM 2421 C CA . GLU B 1 154 ? 45 -3.156 10.781 1 22.02 154 GLU B CA 1
ATOM 2422 C C . GLU B 1 154 ? 45.344 -2.098 11.82 1 22.02 154 GLU B C 1
ATOM 2424 O O . GLU B 1 154 ? 44.875 -0.962 11.742 1 22.02 154 GLU B O 1
#